Protein 9ILR (pdb70)

Structure (mmCIF, N/CA/C/O backbone):
data_9ILR
#
_entry.id   9ILR
#
_cell.length_a   67.220
_cell.length_b   67.220
_cell.length_c   185.030
_cell.angle_alpha   90.000
_cell.angle_beta   90.000
_cell.angle_gamma   90.000
#
_symmetry.space_group_name_H-M   'P 43 21 2'
#
loop_
_entity.id
_entity.type
_entity.pdbx_description
1 polymer N-acetyltransferase
2 polymer 'DUF1778 domain-containing protein'
3 non-polymer 'ACETYL COENZYME *A'
4 non-polymer 'PHOSPHATE ION'
5 water water
#
loop_
_atom_site.group_PDB
_atom_site.id
_atom_site.type_symbol
_atom_site.label_atom_id
_atom_site.label_alt_id
_atom_site.label_comp_id
_atom_site.label_asym_id
_atom_site.label_entity_id
_atom_site.label_seq_id
_atom_site.pdbx_PDB_ins_code
_atom_site.Cartn_x
_atom_site.Cartn_y
_atom_site.Cartn_z
_atom_site.occupancy
_atom_site.B_iso_or_equiv
_atom_site.auth_seq_id
_atom_site.auth_comp_id
_atom_site.auth_asym_id
_atom_site.auth_atom_id
_atom_site.pdbx_PDB_model_num
ATOM 1 N N . MET A 1 1 ? -9.52011 -6.61914 13.65585 1.000 114.12484 1 MET A N 1
ATOM 2 C CA . MET A 1 1 ? -10.63968 -6.23302 14.50672 1.000 110.38455 1 MET A CA 1
ATOM 3 C C . MET A 1 1 ? -10.11606 -5.55589 15.76745 1.000 109.36966 1 MET A C 1
ATOM 4 O O . MET A 1 1 ? -9.02029 -5.87570 16.22855 1.000 105.35567 1 MET A O 1
ATOM 6 N N . GLU A 1 2 ? -10.88615 -4.60936 16.31129 1.000 119.18239 2 GLU A N 1
ATOM 7 C CA . GLU A 1 2 ? -10.55319 -4.01244 17.60215 1.000 109.56785 2 GLU A CA 1
ATOM 8 C C . GLU A 1 2 ? -10.82828 -5.02773 18.70489 1.000 107.18011 2 GLU A C 1
ATOM 9 O O . GLU A 1 2 ? -11.97470 -5.44751 18.90877 1.000 97.69092 2 GLU A O 1
ATOM 15 N N . ILE A 1 3 ? -9.76856 -5.44076 19.39319 1.000 92.90966 3 ILE A N 1
ATOM 16 C CA . ILE A 1 3 ? -9.84017 -6.41126 20.47658 1.000 79.02389 3 ILE A CA 1
ATOM 17 C C . ILE A 1 3 ? -9.48546 -5.68148 21.76349 1.000 71.97457 3 ILE A C 1
ATOM 18 O O . ILE A 1 3 ? -8.47564 -4.97065 21.81799 1.000 70.82612 3 ILE A O 1
ATOM 23 N N . ASN A 1 4 ? -10.33530 -5.81581 22.77842 1.000 59.54090 4 ASN A N 1
ATOM 24 C CA . ASN A 1 4 ? -10.12003 -5.18111 24.07248 1.000 66.39612 4 ASN A CA 1
ATOM 25 C C . ASN A 1 4 ? -9.83250 -6.23419 25.12713 1.000 58.40915 4 ASN A C 1
ATOM 26 O O . ASN A 1 4 ? -10.44083 -7.31153 25.12146 1.000 56.88612 4 ASN A O 1
ATOM 31 N N . VAL A 1 5 ? -8.91376 -5.91496 26.04180 1.000 56.99516 5 VAL A N 1
ATOM 32 C CA . VAL A 1 5 ? -8.46678 -6.86321 27.05407 1.000 57.08612 5 VAL A CA 1
ATOM 33 C C . VAL A 1 5 ? -8.47786 -6.20753 28.42385 1.000 50.78397 5 VAL A C 1
ATOM 34 O O . VAL A 1 5 ? -8.24581 -5.00191 28.57281 1.000 55.51612 5 VAL A O 1
ATOM 38 N N . THR A 1 6 ? -8.7101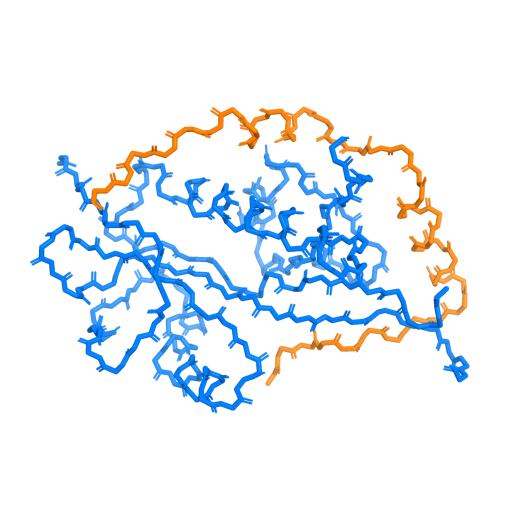3 -7.03644 29.43095 1.000 47.45336 6 THR A N 1
ATOM 39 C CA . THR A 1 6 ? -8.75013 -6.61319 30.82016 1.000 58.48641 6 THR A CA 1
ATOM 40 C C . THR A 1 6 ? -7.34312 -6.46495 31.37111 1.000 55.27827 6 THR A C 1
ATOM 41 O O . THR A 1 6 ? -6.39310 -7.07568 30.87929 1.000 55.12612 6 THR A O 1
ATOM 45 N N . ALA A 1 7 ? -7.22664 -5.66031 32.42872 1.000 60.70049 7 ALA A N 1
ATOM 46 C CA . ALA A 1 7 ? -5.92982 -5.42407 33.04537 1.000 58.34045 7 ALA A CA 1
ATOM 47 C C . ALA A 1 7 ? -5.36655 -6.71819 33.63175 1.000 55.28612 7 ALA A C 1
ATOM 48 O O . ALA A 1 7 ? -6.12105 -7.61220 34.03249 1.000 54.71612 7 ALA A O 1
ATOM 50 N 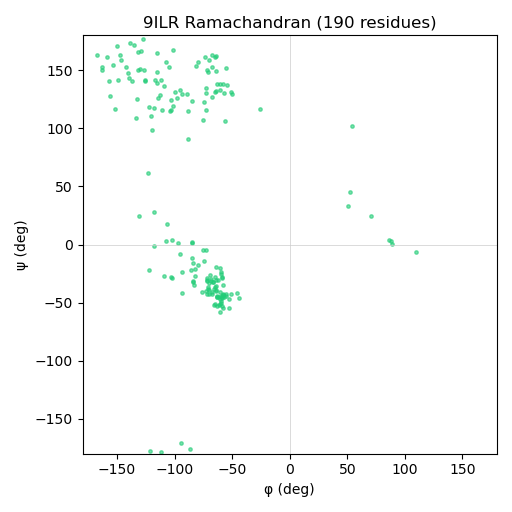N . PRO A 1 8 ? -4.03888 -6.85116 33.64999 1.000 49.09462 8 PRO A N 1
ATOM 51 C CA . PRO A 1 8 ? -3.40425 -8.06036 34.20020 1.000 59.82612 8 PRO A CA 1
ATOM 52 C C . PRO A 1 8 ? -3.81795 -8.31398 35.64203 1.000 54.35556 8 PRO A C 1
ATOM 53 O O . PRO A 1 8 ? -3.75726 -7.42693 36.49157 1.000 62.26612 8 PRO A O 1
ATOM 57 N N . ALA A 1 9 ? -4.22361 -9.54921 35.90173 1.000 44.62612 9 ALA A N 1
ATOM 58 C CA . ALA A 1 9 ? -4.81834 -9.94977 37.15431 1.000 48.28612 9 ALA A CA 1
ATOM 59 C C . ALA A 1 9 ? -4.30139 -11.33856 37.46215 1.000 54.02382 9 ALA A C 1
ATOM 60 O O . ALA A 1 9 ? -3.94713 -12.09444 36.55449 1.000 47.81612 9 ALA A O 1
ATOM 62 N N . LEU A 1 10 ? -4.24634 -11.66247 38.75236 1.000 39.95612 10 LEU A N 1
ATOM 63 C CA . LEU A 1 10 ? -3.74614 -12.95882 39.15778 1.000 40.53612 10 LEU A CA 1
ATOM 64 C C . LEU A 1 10 ? -4.65631 -14.03979 38.61685 1.000 46.94612 10 LEU A C 1
ATOM 65 O O . LEU A 1 10 ? -5.87847 -13.90806 38.62854 1.000 47.78612 10 LEU A O 1
ATOM 70 N N . LEU A 1 11 ? -4.04378 -15.10335 38.12520 1.000 38.11612 11 LEU A N 1
ATOM 71 C CA . LEU A 1 11 ? -4.78389 -16.25420 37.64118 1.000 43.51612 11 LEU A CA 1
ATOM 72 C C . LEU A 1 11 ? -5.53642 -16.89817 38.79454 1.000 57.79612 11 LEU A C 1
ATOM 73 O O . LEU A 1 11 ? -4.97055 -17.12892 39.86650 1.000 50.06222 11 LEU A O 1
ATOM 78 N N . THR A 1 12 ? -6.81494 -17.18310 38.58028 1.000 51.50612 12 THR A N 1
ATOM 79 C CA . THR A 1 12 ? -7.62269 -17.92609 39.54778 1.000 51.78481 12 THR A CA 1
ATOM 80 C C . THR A 1 12 ? -8.16969 -19.18682 38.89164 1.000 55.99928 12 THR A C 1
ATOM 81 O O . THR A 1 12 ? -7.91371 -19.47065 37.71727 1.000 57.59699 12 THR A O 1
ATOM 85 N N . ASP A 1 13 ? -8.96253 -19.93216 39.66044 1.000 57.14212 13 ASP A N 1
ATOM 86 C CA . ASP A 1 13 ? -9.60968 -21.13424 39.14746 1.000 64.68311 13 ASP A CA 1
ATOM 87 C C . ASP A 1 13 ? -10.78413 -20.83956 38.21618 1.000 61.71364 13 ASP A C 1
ATOM 88 O O . ASP A 1 13 ? -11.21834 -21.74261 37.49394 1.000 58.96612 13 ASP A O 1
ATOM 93 N N . GLU A 1 14 ? -11.28825 -19.60594 38.19246 1.000 62.82612 14 GLU A N 1
ATOM 94 C CA . GLU A 1 14 ? -12.42333 -19.27056 37.33807 1.000 73.99839 14 GLU A CA 1
ATOM 95 C C . GLU A 1 14 ? -12.01929 -18.92688 35.90324 1.000 70.31612 14 GLU A C 1
ATOM 96 O O . GLU A 1 14 ? -12.88142 -18.89292 35.02266 1.000 66.38331 14 GLU A O 1
ATOM 102 N N . HIS A 1 15 ? -10.74138 -18.65747 35.65378 1.000 57.55612 15 HIS A N 1
ATOM 103 C CA . HIS A 1 15 ? -10.27443 -18.30770 34.32082 1.000 55.75966 15 HIS A CA 1
ATOM 104 C C . HIS A 1 15 ? -10.31486 -19.52361 33.40484 1.000 45.96077 15 HIS A C 1
ATOM 105 O O . HIS A 1 15 ? -10.14532 -20.66914 33.84059 1.000 58.58612 15 HIS A O 1
ATOM 112 N N . ILE A 1 16 ? -10.55099 -19.26602 32.12513 1.000 46.51601 16 ILE A N 1
ATOM 113 C CA . ILE A 1 16 ? -10.68668 -20.31899 31.12679 1.000 59.81612 16 ILE A CA 1
ATOM 114 C C . ILE A 1 16 ? -9.37785 -20.41239 30.34750 1.000 47.61612 16 ILE A C 1
ATOM 115 O O . ILE A 1 16 ? -8.94624 -19.44182 29.71060 1.000 49.44612 16 ILE A O 1
ATOM 120 N N . LEU A 1 17 ? -8.74853 -21.58576 30.41164 1.000 52.57612 17 LEU A N 1
ATOM 121 C CA . LEU A 1 17 ? -7.37102 -21.76723 29.98084 1.000 52.14404 17 LEU A CA 1
ATOM 122 C C . LEU A 1 17 ? -7.24421 -22.56701 28.70787 1.000 56.97817 17 LEU A C 1
ATOM 123 O O . LEU A 1 17 ? -6.24442 -22.40417 28.00014 1.000 49.65081 17 LEU A O 1
ATOM 128 N N . GLN A 1 18 ? -8.20888 -23.45497 28.42834 1.000 53.77612 18 GLN A N 1
ATOM 129 C CA . GLN A 1 18 ? -8.08818 -24.35575 27.28183 1.000 64.18494 18 GLN A CA 1
ATOM 130 C C . GLN A 1 18 ? -7.96711 -23.62972 25.95231 1.000 58.23612 18 GLN A C 1
ATOM 131 O O . GLN A 1 18 ? -7.12490 -24.03611 25.13392 1.000 63.62612 18 GLN A O 1
ATOM 137 N N . PRO A 1 19 ? -8.74421 -22.58555 25.65604 1.000 47.59612 19 PRO A N 1
ATOM 138 C CA . PRO A 1 19 ? -8.60079 -21.94928 24.33896 1.000 54.82002 19 PRO A CA 1
ATOM 139 C C . PRO A 1 19 ? -7.20756 -21.39848 24.06742 1.000 60.71755 19 PRO A C 1
ATOM 140 O O . PRO A 1 19 ? -6.84459 -21.28545 22.89331 1.000 50.34612 19 PRO A O 1
ATOM 144 N N . PHE A 1 20 ? -6.41436 -21.07823 25.09933 1.000 54.56612 20 PHE A N 1
ATOM 145 C CA . PHE A 1 20 ? -5.17315 -20.32556 24.90453 1.000 54.06293 20 PHE A CA 1
ATOM 146 C C . PHE A 1 20 ? -4.20049 -21.08028 24.00424 1.000 51.82612 20 PHE A C 1
ATOM 147 O O . PHE A 1 20 ? -3.97056 -22.28150 24.17442 1.000 47.92612 20 PHE A O 1
ATOM 155 N N . ASP A 1 21 ? -3.63899 -20.35965 23.03715 1.000 45.36612 21 ASP A N 1
ATOM 156 C CA . ASP A 1 21 ? -2.65797 -20.92957 22.11919 1.000 59.00612 21 ASP A CA 1
ATOM 157 C C . ASP A 1 21 ? -1.73086 -19.81970 21.65736 1.000 51.33454 21 ASP A C 1
ATOM 158 O O . ASP A 1 21 ? -2.17409 -18.86586 21.00022 1.000 52.73612 21 ASP A O 1
ATOM 163 N N . CYS A 1 22 ? -0.44736 -19.94519 21.99282 1.000 52.69612 22 CYS A N 1
ATOM 164 C CA . CYS A 1 22 ? 0.53931 -18.96021 21.58156 1.000 59.35978 22 CYS A CA 1
ATOM 165 C C . CYS A 1 22 ? 1.46860 -19.47070 20.49077 1.000 62.12612 22 CYS A C 1
ATOM 166 O O . CYS A 1 22 ? 2.38541 -18.74512 20.09641 1.000 66.20940 22 CYS A O 1
ATOM 169 N N . GLY A 1 23 ? 1.25488 -20.68522 19.98968 1.000 63.75612 23 GLY A N 1
ATOM 170 C CA . GLY A 1 23 ? 2.12210 -21.28097 18.99480 1.000 66.55223 23 GLY A CA 1
ATOM 171 C C . GLY A 1 23 ? 3.32561 -22.01026 19.55324 1.000 70.99220 23 GLY A C 1
ATOM 172 O O . GLY A 1 23 ? 4.15748 -22.49444 18.77255 1.000 84.10397 23 GLY A O 1
ATOM 173 N N . ASN A 1 24 ? 3.44131 -22.10925 20.87542 1.000 70.42784 24 ASN A N 1
ATOM 174 C CA . ASN A 1 24 ? 4.56703 -22.74827 21.55026 1.000 61.44735 24 ASN A CA 1
ATOM 175 C C . ASN A 1 24 ? 3.98347 -23.65582 22.62910 1.000 68.92563 24 ASN A C 1
ATOM 176 O O . ASN A 1 24 ? 3.47934 -23.17051 23.64789 1.000 69.67612 24 ASN A O 1
ATOM 181 N N . GLU A 1 25 ? 4.07273 -24.97070 22.41344 1.000 65.47612 25 GLU A N 1
ATOM 182 C CA . GLU A 1 25 ? 3.36585 -25.93318 23.25662 1.000 70.61918 25 GLU A CA 1
ATOM 183 C C . GLU A 1 25 ? 3.84353 -25.91390 24.70817 1.000 70.19388 25 GLU A C 1
ATOM 184 O O . GLU A 1 25 ? 3.05652 -26.20683 25.61784 1.000 66.00496 25 GLU A O 1
ATOM 190 N N . VAL A 1 26 ? 5.11790 -25.59791 24.95627 1.000 61.52843 26 VAL A N 1
ATOM 191 C CA . VAL A 1 26 ? 5.58671 -25.64367 26.33935 1.000 81.00199 26 VAL A CA 1
ATOM 192 C C . VAL A 1 26 ? 4.99498 -24.48160 27.13963 1.000 66.19400 26 VAL A C 1
ATOM 193 O O . VAL A 1 26 ? 4.70343 -24.63561 28.32979 1.000 64.36759 26 VAL A O 1
ATOM 197 N N . LEU A 1 27 ? 4.74938 -23.33098 26.48916 1.000 60.37612 27 LEU A N 1
ATOM 198 C CA . LEU A 1 27 ? 4.16377 -22.16893 27.15585 1.000 65.09002 27 LEU A CA 1
ATOM 199 C C . LEU A 1 27 ? 2.65814 -22.33169 27.38181 1.000 69.75143 27 LEU A C 1
ATOM 200 O O . LEU A 1 27 ? 2.14799 -21.93998 28.43824 1.000 68.89612 27 LEU A O 1
ATOM 205 N N . SER A 1 28 ? 1.92778 -22.87755 26.39798 1.000 61.81612 28 SER A N 1
ATOM 206 C CA . SER A 1 28 ? 0.50893 -23.16313 26.59210 1.000 57.45330 28 SER A CA 1
ATOM 207 C C . SER A 1 28 ? 0.31110 -24.26858 27.61581 1.000 62.18864 28 SER A C 1
ATOM 208 O O . SER A 1 28 ? -0.58357 -24.17720 28.46445 1.000 68.95612 28 SER A O 1
ATOM 211 N N . ASN A 1 29 ? 1.12591 -25.33211 27.54374 1.000 60.77689 29 ASN A N 1
ATOM 212 C CA . ASN A 1 29 ? 1.00531 -26.41497 28.51781 1.000 60.43586 29 ASN A CA 1
ATOM 213 C C . ASN A 1 29 ? 1.35515 -25.93526 29.91993 1.000 72.03022 29 ASN A C 1
ATOM 214 O O . ASN A 1 29 ? 0.73699 -26.36650 30.90277 1.000 61.80421 29 ASN A O 1
ATOM 219 N N . TRP A 1 30 ? 2.34411 -25.04638 30.04046 1.000 55.72206 30 TRP A N 1
ATOM 220 C CA . TRP A 1 30 ? 2.67519 -24.55050 31.36714 1.000 63.50924 30 TRP A CA 1
ATOM 221 C C . TRP A 1 30 ? 1.48358 -23.82821 31.98020 1.000 56.78783 30 TRP A C 1
ATOM 222 O O . TRP A 1 30 ? 1.13248 -24.07686 33.13815 1.000 60.08612 30 TRP A O 1
ATOM 233 N N . LEU A 1 31 ? 0.81878 -22.97485 31.19651 1.000 48.60612 31 LEU A N 1
ATOM 234 C CA . LEU A 1 31 ? -0.36430 -22.27651 31.68245 1.000 58.98612 31 LEU A CA 1
ATOM 235 C C . LEU A 1 31 ? -1.41030 -23.25285 32.20418 1.000 53.28612 31 LEU A C 1
ATOM 236 O O . LEU A 1 31 ? -1.99539 -23.03706 33.26880 1.000 55.64612 31 LEU A O 1
ATOM 241 N N . ARG A 1 32 ? -1.63204 -24.34929 31.49471 1.000 57.49881 32 ARG A N 1
ATOM 242 C CA . ARG A 1 32 ? -2.69510 -25.26369 31.87834 1.000 60.12946 32 ARG A CA 1
ATOM 243 C C . ARG A 1 32 ? -2.27739 -26.25216 32.94860 1.000 62.36612 32 ARG A C 1
ATOM 244 O O . ARG A 1 32 ? -3.11054 -26.64500 33.77311 1.000 64.38536 32 ARG A O 1
ATOM 252 N N . GLY A 1 33 ? -1.01406 -26.66086 32.96096 1.000 59.53612 33 GLY A N 1
ATOM 253 C CA . GLY A 1 33 ? -0.60956 -27.74715 33.82742 1.000 70.72186 33 GLY A CA 1
ATOM 254 C C . GLY A 1 33 ? 0.11116 -27.34969 35.09700 1.000 68.17357 33 GLY A C 1
ATOM 255 O O . GLY A 1 33 ? 0.04174 -28.07805 36.08611 1.000 69.96645 33 GLY A O 1
ATOM 256 N N . ARG A 1 34 ? 0.82719 -26.22187 35.08350 1.000 74.65020 34 ARG A N 1
ATOM 257 C CA . ARG A 1 34 ? 1.66455 -25.83580 36.20985 1.000 70.57977 34 ARG A CA 1
ATOM 258 C C . ARG A 1 34 ? 1.32810 -24.47729 36.80789 1.000 71.34689 34 ARG A C 1
ATOM 259 O O . ARG A 1 34 ? 1.63451 -24.26228 37.98024 1.000 65.61612 34 ARG A O 1
ATOM 267 N N . ALA A 1 35 ? 0.67669 -23.57744 36.06694 1.000 53.72298 35 ALA A N 1
ATOM 268 C CA . ALA A 1 35 ? 0.48935 -22.21832 36.56256 1.000 56.94612 35 ALA A CA 1
ATOM 269 C C . ALA A 1 35 ? -0.30626 -22.18794 37.86781 1.000 70.40634 35 ALA A C 1
ATOM 270 O O . ALA A 1 35 ? 0.11784 -21.55538 38.84157 1.000 56.16612 35 ALA A O 1
ATOM 272 N N . MET A 1 36 ? -1.46940 -22.85031 37.90868 1.000 56.69612 36 MET A N 1
ATOM 273 C CA . MET A 1 36 ? -2.30240 -22.74999 39.10573 1.000 59.89524 36 MET A CA 1
ATOM 274 C C . MET A 1 36 ? -1.69957 -23.50705 40.27709 1.000 68.42852 36 MET A C 1
ATOM 275 O O . MET A 1 36 ? -1.88240 -23.10281 41.43232 1.000 56.16971 36 MET A O 1
ATOM 280 N N . LYS A 1 37 ? -0.96992 -24.58840 40.00497 1.000 60.64468 37 LYS A N 1
ATOM 281 C CA . LYS A 1 37 ? -0.25030 -25.27901 41.06954 1.000 68.19515 37 LYS A CA 1
ATOM 282 C C . LYS A 1 37 ? 0.79593 -24.37077 41.72144 1.000 66.83148 37 LYS A C 1
ATOM 283 O O . LYS A 1 37 ? 0.80931 -24.20960 42.94766 1.000 58.71612 37 LYS A O 1
ATOM 289 N N . ASN A 1 38 ? 1.67005 -23.75630 40.91269 1.000 55.59612 38 ASN A N 1
ATOM 290 C CA . ASN A 1 38 ? 2.64717 -22.80354 41.43670 1.000 67.53104 38 ASN A CA 1
ATOM 291 C C . ASN A 1 38 ? 1.97226 -21.65147 42.17167 1.000 60.71313 38 ASN A C 1
ATOM 292 O O . ASN A 1 38 ? 2.52695 -21.11666 43.13548 1.000 63.39612 38 ASN A O 1
ATOM 297 N N . GLN A 1 39 ? 0.79493 -21.22957 41.69791 1.000 53.46612 39 GLN A N 1
ATOM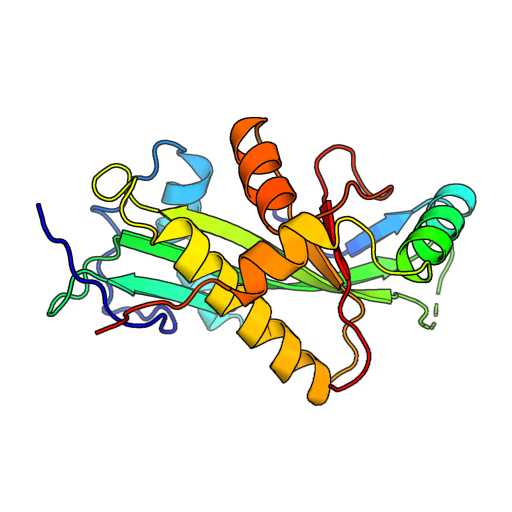 298 C CA . GLN A 1 39 ? 0.07254 -20.13151 42.32692 1.000 58.24937 39 GLN A CA 1
ATOM 299 C C . GLN A 1 39 ? -0.35525 -20.49398 43.74099 1.000 61.92712 39 GLN A C 1
ATOM 300 O O . GLN A 1 39 ? -0.26947 -19.66419 44.65204 1.000 57.98612 39 GLN A O 1
ATOM 306 N N . MET A 1 40 ? -0.80835 -21.73442 43.94479 1.000 56.33612 40 MET A N 1
ATOM 307 C CA . MET A 1 40 ? -1.27469 -22.16755 45.25570 1.000 67.08506 40 MET A CA 1
ATOM 308 C C . MET A 1 40 ? -0.13670 -22.59611 46.18181 1.000 61.85106 40 MET A C 1
ATOM 309 O O . MET A 1 40 ? -0.33146 -22.62195 47.39929 1.000 61.05295 40 MET A O 1
ATOM 314 N N . LEU A 1 41 ? 1.03482 -22.93969 45.63727 1.000 57.44838 41 LEU A N 1
ATOM 315 C CA . LEU A 1 41 ? 2.22117 -23.17408 46.44739 1.000 68.77612 41 LEU A CA 1
ATOM 316 C C . LEU A 1 41 ? 2.99961 -21.90407 46.77071 1.000 70.18612 41 LEU A C 1
ATOM 317 O O . LEU A 1 41 ? 4.03894 -22.00328 47.42239 1.000 52.89985 41 LEU A O 1
ATOM 322 N N . ASN A 1 42 ? 2.53096 -20.72735 46.34881 1.000 48.76612 42 ASN A N 1
ATOM 323 C CA . ASN A 1 42 ? 3.30412 -19.48672 46.42357 1.000 52.76246 42 ASN A CA 1
ATOM 324 C C . ASN A 1 42 ? 4.70245 -19.64671 45.81569 1.000 60.91612 42 ASN A C 1
ATOM 325 O O . ASN A 1 42 ? 5.67047 -19.05129 46.28850 1.000 56.44591 42 ASN A O 1
ATOM 330 N N . ALA A 1 43 ? 4.83835 -20.47190 44.78357 1.000 53.02749 43 ALA A N 1
ATOM 331 C CA . ALA A 1 43 ? 6.10876 -20.57590 44.08187 1.000 64.01299 43 ALA A CA 1
ATOM 332 C C . ALA A 1 43 ? 6.25659 -19.48456 43.03377 1.000 68.13612 43 ALA A C 1
ATOM 333 O O . ALA A 1 43 ? 7.37017 -19.02423 42.76977 1.000 47.94612 43 ALA A O 1
ATOM 335 N N . SER A 1 44 ? 5.14335 -19.05371 42.45549 1.000 51.64612 44 SER A N 1
ATOM 336 C CA . SER A 1 44 ? 5.10812 -18.09119 41.36650 1.000 62.72429 44 SER A CA 1
ATOM 337 C C . SER A 1 44 ? 3.84562 -17.26567 41.51218 1.000 53.02902 44 SER A C 1
ATOM 338 O O . SER A 1 44 ? 2.90896 -17.63305 42.22899 1.000 48.46393 44 SER A O 1
ATOM 341 N N . ARG A 1 45 ? 3.83314 -16.13676 40.82688 1.000 50.20612 45 ARG A N 1
ATOM 342 C CA . ARG A 1 45 ? 2.61996 -15.36604 40.63307 1.000 38.81612 45 ARG A CA 1
ATOM 343 C C . ARG A 1 45 ? 2.42414 -15.22942 39.12516 1.000 53.57187 45 ARG A C 1
ATOM 344 O O . ARG A 1 45 ? 3.29250 -14.69350 38.42998 1.000 43.97872 45 ARG A O 1
ATOM 352 N N . THR A 1 46 ? 1.31622 -15.77328 38.62379 1.000 38.05612 46 THR A N 1
ATOM 353 C CA . THR A 1 46 ? 0.94428 -15.71849 37.21818 1.000 40.36095 46 THR A CA 1
ATOM 354 C C . THR A 1 46 ? -0.14800 -14.67475 37.03040 1.000 42.14612 46 THR A C 1
ATOM 355 O O . THR A 1 46 ? -1.18613 -14.72112 37.69584 1.000 41.31612 46 THR A O 1
ATOM 359 N N . PHE A 1 47 ? 0.10974 -13.72803 36.14154 1.000 43.02612 47 PHE A N 1
ATOM 360 C CA . PHE A 1 47 ? -0.82246 -12.68176 35.77367 1.000 48.62612 47 PHE A CA 1
ATOM 361 C C . PHE A 1 47 ? -1.32629 -12.93418 34.35369 1.000 46.56612 47 PHE A C 1
ATOM 362 O O . PHE A 1 47 ? -0.55142 -13.29729 33.46546 1.000 45.57612 47 PHE A O 1
ATOM 370 N N . VAL A 1 48 ? -2.63316 -12.76968 34.15509 1.000 36.13612 48 VAL A N 1
ATOM 371 C CA . VAL A 1 48 ? -3.30755 -13.04345 32.89549 1.000 42.24612 48 VAL A CA 1
ATOM 372 C C . VAL A 1 48 ? -4.10129 -11.83675 32.44020 1.000 44.26940 48 VAL A C 1
ATOM 373 O O . VAL A 1 48 ? -4.57980 -11.03315 33.24367 1.000 40.08462 48 VAL A O 1
ATOM 377 N N . ILE A 1 49 ? -4.23819 -11.71179 31.12382 1.000 39.44612 49 ILE A N 1
ATOM 378 C CA . ILE A 1 49 ? -5.17678 -10.76382 30.54615 1.000 41.69612 49 ILE A CA 1
ATOM 379 C C . ILE A 1 49 ? -6.24212 -11.53725 29.79420 1.000 47.20612 49 ILE A C 1
ATOM 380 O O . ILE A 1 49 ? -6.00612 -12.63950 29.28962 1.000 49.42612 49 ILE A O 1
ATOM 385 N N . CYS A 1 50 ? -7.43957 -10.97715 29.77526 1.000 49.95612 50 CYS A N 1
ATOM 386 C CA . CYS A 1 50 ? -8.59933 -11.66356 29.23702 1.000 48.84612 50 CYS A CA 1
ATOM 387 C C . CYS A 1 50 ? -9.30855 -10.75517 28.26098 1.000 48.61612 50 CYS A C 1
ATOM 388 O O . CYS A 1 50 ? -9.25247 -9.53220 28.38068 1.000 51.31612 50 CYS A O 1
ATOM 391 N N . LEU A 1 51 ? -9.96609 -11.37876 27.29125 1.000 56.38837 51 LEU A N 1
ATOM 392 C CA . LEU A 1 51 ? -10.93810 -10.68060 26.46402 1.000 65.02612 51 LEU A CA 1
ATOM 393 C C . LEU A 1 51 ? -11.92822 -9.95810 27.35408 1.000 55.51946 51 LEU A C 1
ATOM 394 O O . LEU A 1 51 ? -12.45790 -10.54721 28.30384 1.000 45.37612 51 LEU A O 1
ATOM 399 N N . GLU A 1 52 ? -12.15140 -8.67872 27.05654 1.000 57.51612 52 GLU A N 1
ATOM 400 C CA . GLU A 1 52 ? -13.07846 -7.86843 27.83122 1.000 69.06760 52 GLU A CA 1
ATOM 401 C C . GLU A 1 52 ? -14.41042 -8.58449 27.99537 1.000 64.41939 52 GLU A C 1
ATOM 402 O O . GLU A 1 52 ? -14.96937 -9.10366 27.02533 1.000 59.32612 52 GLU A O 1
ATOM 408 N N . ASP A 1 53 ? -14.87794 -8.65513 29.24875 1.000 64.77512 53 ASP A N 1
ATOM 409 C CA . ASP A 1 53 ? -16.15201 -9.25208 29.65265 1.000 66.22612 53 ASP A CA 1
ATOM 410 C C . ASP A 1 53 ? -16.15762 -10.76977 29.53489 1.000 75.25612 53 ASP A C 1
ATOM 411 O O . ASP A 1 53 ? -17.21929 -11.38110 29.37439 1.000 66.50612 53 ASP A O 1
ATOM 416 N N . THR A 1 54 ? -14.98919 -11.39546 29.59118 1.000 59.73612 54 THR A N 1
ATOM 417 C CA . THR A 1 54 ? -14.88472 -12.84393 29.65605 1.000 55.56055 54 THR A CA 1
ATOM 418 C C . THR A 1 54 ? -13.79622 -13.18495 30.65948 1.000 52.76612 54 THR A C 1
ATOM 419 O O . THR A 1 54 ? -13.09515 -12.31312 31.16997 1.000 55.16612 54 THR A O 1
ATOM 423 N N . LEU A 1 55 ? -13.66755 -14.47450 30.94305 1.000 47.62364 55 LEU A N 1
ATOM 424 C CA . LEU A 1 55 ? -12.50940 -15.01846 31.63249 1.000 52.21305 55 LEU A CA 1
ATOM 425 C C . LEU A 1 55 ? -11.60783 -15.79517 30.66906 1.000 53.51005 55 LEU A C 1
ATOM 426 O O . LEU A 1 55 ? -10.77726 -16.59675 31.10526 1.000 46.00953 55 LEU A O 1
ATOM 431 N N . ARG A 1 56 ? -11.77361 -15.56465 29.36288 1.000 49.55612 56 ARG A N 1
ATOM 432 C CA . ARG A 1 56 ? -10.97706 -16.18099 28.29863 1.000 52.59612 56 ARG A CA 1
ATOM 433 C C . ARG A 1 56 ? -9.60225 -15.52328 28.26507 1.000 39.85141 56 ARG A C 1
ATOM 434 O O . ARG A 1 56 ? -9.46966 -14.37213 27.83272 1.000 50.15612 56 ARG A O 1
ATOM 442 N N . ILE A 1 57 ? -8.57257 -16.24253 28.71759 1.000 45.57612 57 ILE A N 1
ATOM 443 C CA . ILE A 1 57 ? -7.22069 -15.68213 28.71181 1.000 44.96612 57 ILE A CA 1
ATOM 444 C C . ILE A 1 57 ? -6.66339 -15.61310 27.29309 1.000 40.04612 57 ILE A C 1
ATOM 445 O O . ILE A 1 57 ? -6.67822 -16.60696 26.55627 1.000 43.22612 57 ILE A O 1
ATOM 450 N N . VAL A 1 58 ? -6.13738 -14.44159 26.93188 1.000 35.21612 58 VAL A N 1
ATOM 451 C CA . VAL A 1 58 ? -5.43172 -14.23241 25.67816 1.000 43.23047 58 VAL A CA 1
ATOM 452 C C . VAL A 1 58 ? -3.97800 -13.83565 25.89188 1.000 54.92496 58 VAL A C 1
ATOM 453 O O . VAL A 1 58 ? -3.25898 -13.62862 24.91361 1.000 42.05612 58 VAL A O 1
ATOM 457 N N . GLY A 1 59 ? -3.52796 -13.70922 27.14054 1.000 46.26612 59 GLY A N 1
ATOM 458 C CA . GLY A 1 59 ? -2.15645 -13.35823 27.45712 1.000 40.13612 59 GLY A CA 1
ATOM 459 C C . GLY A 1 59 ? -1.82933 -13.68307 28.90200 1.000 48.81612 59 GLY A C 1
ATOM 460 O O . GLY A 1 59 ? -2.72784 -13.70158 29.75197 1.000 42.36612 59 GLY A O 1
ATOM 461 N N . TYR A 1 60 ? -0.55940 -13.95752 29.19315 1.000 40.63612 60 TYR A N 1
ATOM 462 C CA . TYR A 1 60 ? -0.12823 -14.14926 30.57258 1.000 37.91612 60 TYR A CA 1
ATOM 463 C C . TYR A 1 60 ? 1.36823 -13.92616 30.69961 1.000 51.17971 60 TYR A C 1
ATOM 464 O O . TYR A 1 60 ? 2.10217 -13.93191 29.70782 1.000 41.18612 60 TYR A O 1
ATOM 473 N N . TYR A 1 61 ? 1.79987 -13.68814 31.94235 1.000 37.58612 61 TYR A N 1
ATOM 474 C CA . TYR A 1 61 ? 3.20302 -13.73142 32.30527 1.000 41.30612 61 TYR A CA 1
ATOM 475 C C . TYR A 1 61 ? 3.32767 -14.23355 33.72731 1.000 51.27612 61 TYR A C 1
ATOM 476 O O . TYR A 1 61 ? 2.38383 -14.16016 34.50469 1.000 40.10612 61 TYR A O 1
ATOM 485 N N . SER A 1 62 ? 4.51024 -14.74593 34.05456 1.000 43.06612 62 SER A N 1
ATOM 486 C CA . SER A 1 62 ? 4.77619 -15.34679 35.34967 1.000 39.89612 62 SER A CA 1
ATOM 487 C C . SER A 1 62 ? 5.99913 -14.69355 35.98886 1.000 46.81041 62 SER A C 1
ATOM 488 O O . SER A 1 62 ? 6.97035 -14.36314 35.30404 1.000 47.06680 62 SER A O 1
ATOM 491 N N . LEU A 1 63 ? 5.93313 -14.49329 37.29995 1.000 41.63612 63 LEU A N 1
ATOM 492 C CA . LEU A 1 63 ? 7.00016 -13.88757 38.08803 1.000 48.40612 63 LEU A CA 1
ATOM 493 C C . LEU A 1 63 ? 7.36944 -14.80134 39.24590 1.000 43.68438 63 LEU A C 1
ATOM 494 O O . LEU A 1 63 ? 6.50608 -15.41597 39.87529 1.000 46.41612 63 LEU A O 1
ATOM 499 N N . ALA A 1 64 ? 8.65973 -14.88062 39.51764 1.000 45.46612 64 ALA A N 1
ATOM 500 C CA . ALA A 1 64 ? 9.18899 -15.65074 40.62260 1.000 39.23126 64 ALA A CA 1
ATOM 501 C C . ALA A 1 64 ? 10.50642 -15.00648 41.01914 1.000 39.67363 64 ALA A C 1
ATOM 502 O O . ALA A 1 64 ? 11.14079 -14.33267 40.20109 1.000 43.84612 64 ALA A O 1
ATOM 504 N N . THR A 1 65 ? 10.89967 -15.19473 42.28195 1.000 42.30612 65 THR A N 1
ATOM 505 C CA . THR A 1 65 ? 12.19388 -14.71927 42.75225 1.000 45.70612 65 THR A CA 1
ATOM 506 C C . THR A 1 65 ? 13.27644 -15.71227 42.35924 1.000 50.02612 65 THR A C 1
ATOM 507 O O . THR A 1 65 ? 13.02927 -16.91544 42.22490 1.000 44.77612 65 THR A O 1
ATOM 511 N N . GLY A 1 66 ? 14.49618 -15.20981 42.21528 1.000 47.59612 66 GLY A N 1
ATOM 512 C CA . GLY A 1 66 ? 15.61618 -16.06615 41.90805 1.000 60.08612 66 GLY A CA 1
ATOM 513 C C . GLY A 1 66 ? 16.91153 -15.52404 42.48407 1.000 59.85612 66 GLY A C 1
ATOM 514 O O . GLY A 1 66 ? 16.97942 -14.39233 42.95897 1.000 45.74612 66 GLY A O 1
ATOM 515 N N . SER A 1 67 ? 17.94152 -16.35295 42.40266 1.000 49.48612 67 SER A N 1
ATOM 516 C CA . SER A 1 67 ? 19.22658 -16.01003 42.99176 1.000 60.80165 67 SER A CA 1
ATOM 517 C C . SER A 1 67 ? 20.35677 -16.42898 42.06526 1.000 52.81612 67 SER A C 1
ATOM 518 O O . SER A 1 67 ? 20.30700 -17.48793 41.43603 1.000 53.42612 67 SER A O 1
ATOM 521 N N . VAL A 1 68 ? 21.39516 -15.60988 42.03106 1.000 55.24612 68 VAL A N 1
ATOM 522 C CA . VAL A 1 68 ? 22.64606 -15.93849 41.36397 1.000 56.81588 68 VAL A CA 1
ATOM 523 C C . VAL A 1 68 ? 23.75975 -15.95401 42.41000 1.000 64.54612 68 VAL A C 1
ATOM 524 O O . VAL A 1 68 ? 24.04800 -14.92875 43.02925 1.000 56.10612 68 VAL A O 1
ATOM 528 N N . THR A 1 69 ? 24.38868 -17.10492 42.60589 1.000 62.34612 69 THR A N 1
ATOM 529 C CA . THR A 1 69 ? 25.47003 -17.20997 43.57679 1.000 71.16507 69 THR A CA 1
ATOM 530 C C . THR A 1 69 ? 26.70761 -17.81800 42.90156 1.000 68.13996 69 THR A C 1
ATOM 531 O O . THR A 1 69 ? 26.68910 -18.15939 41.71664 1.000 59.71612 69 THR A O 1
ATOM 535 N N . HIS A 1 70 ? 27.81151 -17.92642 43.64391 1.000 82.57638 70 HIS A N 1
ATOM 536 C CA . HIS A 1 70 ? 29.07148 -18.41287 43.08971 1.000 71.68135 70 HIS A CA 1
ATOM 537 C C . HIS A 1 70 ? 29.42352 -19.77496 43.67909 1.000 85.89763 70 HIS A C 1
ATOM 538 O O . HIS A 1 70 ? 28.69607 -20.32268 44.50891 1.000 79.38612 70 HIS A O 1
ATOM 545 N N . ALA A 1 71 ? 30.58430 -20.29454 43.25473 1.000 97.95747 71 ALA A N 1
ATOM 546 C CA . ALA A 1 71 ? 30.94900 -21.69029 43.49541 1.000 97.73155 71 ALA A CA 1
ATOM 547 C C . ALA A 1 71 ? 30.98508 -22.05446 44.98075 1.000 113.05685 71 ALA A C 1
ATOM 548 O O . ALA A 1 71 ? 30.75990 -23.21933 45.33052 1.000 110.36597 71 ALA A O 1
ATOM 550 N N . GLU A 1 72 ? 31.26231 -21.09301 45.86809 1.000 115.40956 72 GLU A N 1
ATOM 551 C CA . GLU A 1 72 ? 31.40682 -21.38331 47.29118 1.000 118.73228 72 GLU A CA 1
ATOM 552 C C . GLU A 1 72 ? 30.08596 -21.14886 48.04043 1.000 127.94101 72 GLU A C 1
ATOM 553 O O . GLU A 1 72 ? 29.03180 -20.93397 47.43596 1.000 132.84637 72 GLU A O 1
ATOM 559 N N . LEU A 1 73 ? 30.12551 -21.19692 49.37411 1.000 122.32742 73 LEU A N 1
ATOM 560 C CA . LEU A 1 73 ? 28.91187 -21.05370 50.18824 1.000 117.81539 73 LEU A CA 1
ATOM 561 C C . LEU A 1 73 ? 28.22468 -19.71407 49.94345 1.000 113.60962 73 LEU A C 1
ATOM 562 O O . LEU A 1 73 ? 27.14890 -19.66369 49.35264 1.000 109.19633 73 LEU A O 1
ATOM 567 N N . PRO A 1 82 ? 26.08855 -9.19475 48.71564 1.000 84.12619 82 PRO A N 1
ATOM 568 C CA . PRO A 1 82 ? 24.97771 -10.15669 48.81803 1.000 102.52932 82 PRO A CA 1
ATOM 569 C C . PRO A 1 82 ? 25.39382 -11.57429 48.36573 1.000 98.29898 82 PRO A C 1
ATOM 570 O O . PRO A 1 82 ? 25.72697 -11.71796 47.19143 1.000 95.08959 82 PRO A O 1
ATOM 574 N N . ASN A 1 83 ? 25.37103 -12.57984 49.26156 1.000 97.64342 83 ASN A N 1
ATOM 575 C CA . ASN A 1 83 ? 25.92576 -13.89873 48.91816 1.000 94.19721 83 ASN A CA 1
ATOM 576 C C . ASN A 1 83 ? 25.25158 -14.49068 47.69607 1.000 99.58528 83 ASN A C 1
ATOM 577 O O . ASN A 1 83 ? 25.96758 -14.85555 46.73163 1.000 101.00524 83 ASN A O 1
ATOM 582 N N . PRO A 1 84 ? 23.90765 -14.64948 47.62801 1.000 77.73576 84 PRO A N 1
ATOM 583 C CA . PRO A 1 84 ? 23.26493 -14.68829 46.31086 1.000 74.34686 84 PRO A CA 1
ATOM 584 C C . PRO A 1 84 ? 22.75112 -13.30112 45.95227 1.000 55.36148 84 PRO A C 1
ATOM 585 O O . PRO A 1 84 ? 22.15773 -12.63214 46.80747 1.000 62.38943 84 PRO A O 1
ATOM 589 N N . VAL A 1 85 ? 23.00936 -12.83326 44.73838 1.000 51.58612 85 VAL A N 1
ATOM 590 C CA . VAL A 1 85 ? 22.37717 -11.59146 44.28957 1.000 61.31612 85 VAL A CA 1
ATOM 591 C C . VAL A 1 85 ? 20.89728 -11.86694 44.00155 1.000 51.35612 85 VAL A C 1
ATOM 592 O O . VAL A 1 85 ? 20.57225 -12.91370 43.41280 1.000 53.24612 85 VAL A O 1
ATOM 596 N N . PRO A 1 86 ? 19.98601 -11.00749 44.45273 1.000 62.43612 86 PRO A N 1
ATOM 597 C CA . PRO A 1 86 ? 18.55204 -11.29249 44.28891 1.000 46.57612 86 PRO A CA 1
ATOM 598 C C . PRO A 1 86 ? 18.02067 -10.74931 42.96359 1.000 47.46612 86 PRO A C 1
ATOM 599 O O . PRO A 1 86 ? 18.22536 -9.58210 42.61826 1.000 48.97612 86 PRO A O 1
ATOM 603 N N . VAL A 1 87 ? 17.33396 -11.61113 42.21812 1.000 42.96612 87 VAL A N 1
ATOM 604 C CA . VAL A 1 87 ? 16.73197 -11.24211 40.94352 1.000 45.31182 87 VAL A CA 1
ATOM 605 C C . VAL A 1 87 ? 15.27326 -11.66879 40.95740 1.000 45.71983 87 VAL A C 1
ATOM 606 O O . VAL A 1 87 ? 14.83332 -12.44499 41.80985 1.000 45.28612 87 VAL A O 1
ATOM 610 N N . VAL A 1 88 ? 14.52025 -11.15475 39.98712 1.000 41.92612 88 VAL A N 1
ATOM 611 C CA . VAL A 1 88 ? 13.18191 -11.65888 39.71603 1.000 41.82612 88 VAL A CA 1
ATOM 612 C C . VAL A 1 88 ? 13.19547 -12.29266 38.32360 1.000 43.12612 88 VAL A C 1
ATOM 613 O O . VAL A 1 88 ? 13.62400 -11.66815 37.34869 1.000 41.87612 88 VAL A O 1
ATOM 617 N N . LEU A 1 89 ? 12.75817 -13.53854 38.25044 1.000 41.85612 89 LEU A N 1
ATOM 618 C CA . LEU A 1 89 ? 12.66032 -14.27380 37.00656 1.000 41.70612 89 LEU A CA 1
ATOM 619 C C . LEU A 1 89 ? 11.30080 -14.01241 36.38313 1.000 48.36052 89 LEU A C 1
ATOM 620 O O . LEU A 1 89 ? 10.26896 -14.38214 36.95974 1.000 42.97612 89 LEU A O 1
ATOM 625 N N . LEU A 1 90 ? 11.30311 -13.36565 35.21919 1.000 40.22612 90 LEU A N 1
ATOM 626 C CA . LEU A 1 90 ? 10.12263 -13.28761 34.36603 1.000 49.11612 90 LEU A CA 1
ATOM 627 C C . LEU A 1 90 ? 10.19855 -14.52186 33.47575 1.000 44.41612 90 LEU A C 1
ATOM 628 O O . LEU A 1 90 ? 10.84339 -14.51951 32.43659 1.000 45.23612 90 LEU A O 1
ATOM 633 N N . GLY A 1 91 ? 9.58634 -15.60940 33.93374 1.000 50.31612 91 GLY A N 1
ATOM 634 C CA . GLY A 1 91 ? 9.85807 -16.90854 33.36181 1.000 54.25612 91 GLY A CA 1
ATOM 635 C C . GLY A 1 91 ? 9.03936 -17.26009 32.13964 1.000 57.89676 91 GLY A C 1
ATOM 636 O O . GLY A 1 91 ? 9.44821 -18.13645 31.37295 1.000 56.54401 91 GLY A O 1
ATOM 637 N N . ARG A 1 92 ? 7.89119 -16.62254 31.95124 1.000 52.98612 92 ARG A N 1
ATOM 638 C CA . ARG A 1 92 ? 7.03283 -16.90366 30.81453 1.000 53.92612 92 ARG A CA 1
ATOM 639 C C . ARG A 1 92 ? 6.32086 -15.61378 30.47176 1.000 54.17166 92 ARG A C 1
ATOM 640 O O . ARG A 1 92 ? 6.00400 -14.83419 31.36753 1.000 48.67612 92 ARG A O 1
ATOM 648 N N . LEU A 1 93 ? 6.14437 -15.36187 29.17614 1.000 38.05612 93 LEU A N 1
ATOM 649 C CA . LEU A 1 93 ? 5.32001 -14.25669 28.70184 1.000 45.66612 93 LEU A CA 1
ATOM 650 C C . LEU A 1 93 ? 4.87694 -14.62618 27.29766 1.000 57.08612 93 LEU A C 1
ATOM 651 O O . LEU A 1 93 ? 5.71734 -14.96229 26.44840 1.000 44.48612 93 LEU A O 1
ATOM 656 N N . ALA A 1 94 ? 3.57088 -14.56180 27.05590 1.000 46.96612 94 ALA A N 1
ATOM 657 C CA . ALA A 1 94 ? 2.98626 -15.12090 25.85157 1.000 49.79539 94 ALA A CA 1
ATOM 658 C C . ALA A 1 94 ? 1.66427 -14.42833 25.57396 1.000 53.45800 94 ALA A C 1
ATOM 659 O O . ALA A 1 94 ? 0.89621 -14.14329 26.48881 1.000 45.50612 94 ALA A O 1
ATOM 661 N N . VAL A 1 95 ? 1.41533 -14.16417 24.29459 1.000 41.17612 95 VAL A N 1
ATOM 662 C CA . VAL A 1 95 ? 0.14955 -13.62742 23.80968 1.000 43.65612 95 VAL A CA 1
ATOM 663 C C . VAL A 1 95 ? -0.48202 -14.65575 22.88376 1.000 48.32381 95 VAL A C 1
ATOM 664 O O . VAL A 1 95 ? 0.22475 -15.35163 22.14629 1.000 47.45612 95 VAL A O 1
ATOM 668 N N . ASP A 1 96 ? -1.80094 -14.78511 22.95545 1.000 46.44612 96 ASP A N 1
ATOM 669 C CA . ASP A 1 96 ? -2.50543 -15.72791 22.09580 1.000 43.71612 96 ASP A CA 1
ATOM 670 C C . ASP A 1 96 ? -2.25976 -15.43076 20.61895 1.000 43.02248 96 ASP A C 1
ATOM 671 O O . ASP A 1 96 ? -2.22357 -14.27143 20.19908 1.000 45.17612 96 ASP A O 1
ATOM 676 N N . VAL A 1 97 ? -2.04658 -16.50413 19.84947 1.000 42.54612 97 VAL A N 1
ATOM 677 C CA . VAL A 1 97 ? -1.89729 -16.41799 18.38641 1.000 60.40608 97 VAL A CA 1
ATOM 678 C C . VAL A 1 97 ? -2.96615 -15.52822 17.75547 1.000 63.50612 97 VAL A C 1
ATOM 679 O O . VAL A 1 97 ? -2.68195 -14.74338 16.83973 1.000 58.79612 97 VAL A O 1
ATOM 683 N N . CYS A 1 98 ? -4.21037 -15.64162 18.22459 1.000 54.89612 98 CYS A N 1
ATOM 684 C CA . CYS A 1 98 ? -5.32737 -14.89385 17.65605 1.000 60.86104 98 CYS A CA 1
ATOM 685 C C . CYS A 1 98 ? -5.30261 -13.41774 18.00526 1.000 57.01864 98 CYS A C 1
ATOM 686 O O . CYS A 1 98 ? -6.17442 -12.67916 17.53116 1.000 61.23612 98 CYS A O 1
ATOM 689 N N . THR A 1 99 ? -4.36142 -12.96393 18.83486 1.000 48.47822 99 THR A N 1
ATOM 690 C CA . THR A 1 99 ? -4.38605 -11.57606 19.28232 1.000 59.82632 99 THR A CA 1
ATOM 691 C C . THR A 1 99 ? -3.02745 -10.90425 19.12212 1.000 60.51393 99 THR A C 1
ATOM 692 O O . THR A 1 99 ? -2.73568 -9.91601 19.80334 1.000 63.64612 99 THR A O 1
ATOM 696 N N . ARG A 1 100 ? -2.20279 -11.41190 18.20366 1.000 63.71405 100 ARG A N 1
ATOM 697 C CA . ARG A 1 100 ? -0.91853 -10.80435 17.89292 1.000 54.22612 100 ARG A CA 1
ATOM 698 C C . ARG A 1 100 ? -1.09848 -9.50017 17.12930 1.000 64.86612 100 ARG A C 1
ATOM 699 O O . ARG A 1 100 ? -2.07440 -9.30921 16.40032 1.000 65.51855 100 ARG A O 1
ATOM 707 N N . GLY A 1 101 ? -0.14740 -8.59309 17.31892 1.000 52.48191 101 GLY A N 1
ATOM 708 C CA . GLY A 1 101 ? -0.09594 -7.35184 16.58253 1.000 52.34612 101 GLY A CA 1
ATOM 709 C C . GLY A 1 101 ? -0.87718 -6.20839 17.17658 1.000 58.65612 101 GLY A C 1
ATOM 710 O O . GLY A 1 101 ? -0.92362 -5.13067 16.57867 1.000 55.66612 101 GLY A O 1
ATOM 711 N N . HIS A 1 102 ? -1.48674 -6.39248 18.33328 1.000 59.65022 102 HIS A N 1
ATOM 712 C CA . HIS A 1 102 ? -2.29569 -5.34582 18.93231 1.000 59.13558 102 HIS A CA 1
ATOM 713 C C . HIS A 1 102 ? -1.57928 -4.61226 20.06277 1.000 65.70612 102 HIS A C 1
ATOM 714 O O . HIS A 1 102 ? -2.18302 -3.74073 20.69943 1.000 63.31612 102 HIS A O 1
ATOM 721 N N . GLY A 1 103 ? -0.30556 -4.92899 20.31868 1.000 57.38612 103 GLY A N 1
ATOM 722 C CA . GLY A 1 103 ? 0.44704 -4.27690 21.36921 1.000 55.35150 103 GLY A CA 1
ATOM 723 C C . GL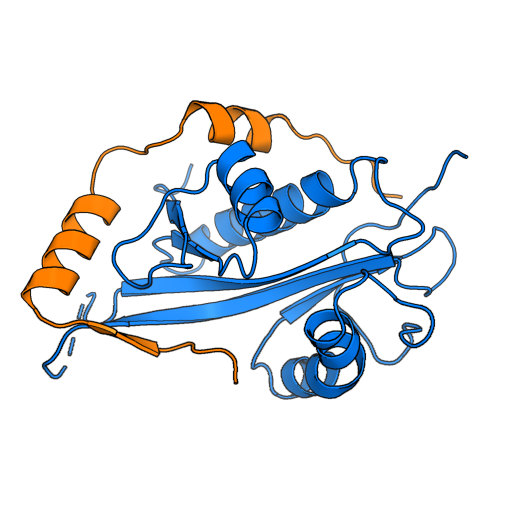Y A 1 103 ? 0.32715 -4.93119 22.73095 1.000 51.14758 103 GLY A C 1
ATOM 724 O O . GLY A 1 103 ? 0.94805 -4.45246 23.67998 1.000 57.00076 103 GLY A O 1
ATOM 725 N N . PHE A 1 104 ? -0.43595 -6.01867 22.84172 1.000 42.95612 104 PHE A N 1
ATOM 726 C CA . PHE A 1 104 ? -0.60594 -6.70429 24.11217 1.000 49.36612 104 PHE A CA 1
ATOM 727 C C . PHE A 1 104 ? 0.71051 -7.24608 24.63575 1.000 51.80836 104 PHE A C 1
ATOM 728 O O . PHE A 1 104 ? 0.89638 -7.32823 25.85533 1.000 50.62431 104 PHE A O 1
ATOM 736 N N . GLY A 1 105 ? 1.62387 -7.60846 23.73101 1.000 49.26508 105 GLY A N 1
ATOM 737 C CA . GLY A 1 105 ? 2.91675 -8.12655 24.14669 1.000 42.56543 105 GLY A CA 1
ATOM 738 C C . GLY A 1 105 ? 3.73884 -7.08482 24.86861 1.000 41.49962 105 GLY A C 1
ATOM 739 O O . GLY A 1 105 ? 4.19217 -7.29883 26.00228 1.000 43.76666 105 GLY A O 1
ATOM 740 N N . LYS A 1 106 ? 3.89651 -5.92052 24.25789 1.000 42.21612 106 LYS A N 1
ATOM 741 C CA . LYS A 1 106 ? 4.61252 -4.87770 24.96076 1.000 44.79612 106 LYS A CA 1
ATOM 742 C C . LYS A 1 106 ? 3.82050 -4.33717 26.15156 1.000 46.80237 106 LYS A C 1
ATOM 743 O O . LYS A 1 106 ? 4.42834 -3.87409 27.11652 1.000 45.77612 106 LYS A O 1
ATOM 749 N N . TRP A 1 107 ? 2.48994 -4.41159 26.13015 1.000 48.54612 107 TRP A N 1
ATOM 750 C CA . TRP A 1 107 ? 1.73181 -4.01588 27.31248 1.000 47.27612 107 TRP A CA 1
ATOM 751 C C . TRP A 1 107 ? 2.01824 -4.95099 28.47895 1.000 46.20678 107 TRP A C 1
ATOM 752 O O . TRP A 1 107 ? 2.32942 -4.49527 29.58144 1.000 43.74612 107 TRP A O 1
ATOM 763 N N . LEU A 1 108 ? 1.91027 -6.26082 28.25058 1.000 39.10612 108 LEU A N 1
ATOM 764 C CA . LEU A 1 108 ? 2.24295 -7.21896 29.29380 1.000 40.81612 108 LEU A CA 1
ATOM 765 C C . LEU A 1 108 ? 3.63524 -6.96056 29.84912 1.000 48.02223 108 LEU A C 1
ATOM 766 O O . LEU A 1 108 ? 3.83017 -6.92137 31.06904 1.000 47.90612 108 LEU A O 1
ATOM 771 N N . LEU A 1 109 ? 4.61705 -6.77148 28.96784 1.000 40.88612 109 LEU A N 1
ATOM 772 C CA . LEU A 1 109 ? 5.98297 -6.57823 29.42981 1.000 45.54612 109 LEU A CA 1
ATOM 773 C C . LEU A 1 109 ? 6.12101 -5.28654 30.21032 1.000 45.47716 109 LEU A C 1
ATOM 774 O O . LEU A 1 109 ? 6.85403 -5.23121 31.19955 1.000 50.94612 109 LEU A O 1
ATOM 779 N N . SER A 1 110 ? 5.43263 -4.23563 29.78249 1.000 49.55612 110 SER A N 1
ATOM 780 C CA . SER A 1 110 ? 5.46603 -3.00093 30.54422 1.000 46.41612 110 SER A CA 1
ATOM 781 C C . SER A 1 110 ? 4.86306 -3.20588 31.93173 1.000 45.33573 110 SER A C 1
ATOM 782 O O . SER A 1 110 ? 5.43544 -2.76556 32.93237 1.000 45.88612 110 SER A O 1
ATOM 785 N N . ASP A 1 111 ? 3.71963 -3.89161 32.01043 1.000 44.19612 111 ASP A N 1
ATOM 786 C CA . ASP A 1 111 ? 3.11700 -4.17234 33.30595 1.000 49.70132 111 ASP A CA 1
ATOM 787 C C . ASP A 1 111 ? 4.06466 -4.97714 34.18792 1.000 44.39612 111 ASP A C 1
ATOM 788 O O . ASP A 1 111 ? 4.29164 -4.61642 35.34078 1.000 42.44612 111 ASP A O 1
ATOM 793 N N . ALA A 1 112 ? 4.64103 -6.05909 33.65421 1.000 42.13612 112 ALA A N 1
ATOM 794 C CA . ALA A 1 112 ? 5.53854 -6.89257 34.44626 1.000 45.62612 112 ALA A CA 1
ATOM 795 C C . ALA A 1 112 ? 6.72438 -6.09751 34.98647 1.000 49.71864 112 ALA A C 1
ATOM 796 O O . ALA A 1 112 ? 7.10889 -6.26693 36.14648 1.000 45.10612 112 ALA A O 1
ATOM 798 N N . ILE A 1 113 ? 7.32803 -5.23766 34.16407 1.000 43.90612 113 ILE A N 1
ATOM 799 C CA . ILE A 1 113 ? 8.49352 -4.49718 34.63269 1.000 48.46479 113 ILE A CA 1
ATOM 800 C C . ILE A 1 113 ? 8.07551 -3.46153 35.66467 1.000 53.67803 113 ILE A C 1
ATOM 801 O O . ILE A 1 113 ? 8.76113 -3.26292 36.67076 1.000 46.48612 113 ILE A O 1
ATOM 806 N N . HIS A 1 114 ? 6.96719 -2.76476 35.41753 1.000 47.40612 114 HIS A N 1
ATOM 807 C CA . HIS A 1 114 ? 6.47233 -1.81280 36.40232 1.000 48.21776 114 HIS A CA 1
ATOM 808 C C . HIS A 1 114 ? 6.14288 -2.51049 37.72078 1.000 45.93612 114 HIS A C 1
ATOM 809 O O . HIS A 1 114 ? 6.47394 -2.00050 38.79485 1.000 49.98612 114 HIS A O 1
ATOM 816 N N . ARG A 1 115 ? 5.53280 -3.69669 37.65207 1.000 46.34612 115 ARG A N 1
ATOM 817 C CA . ARG A 1 115 ? 5.28906 -4.48190 38.85803 1.000 40.39612 115 ARG A CA 1
ATOM 818 C C . ARG A 1 115 ? 6.58464 -4.78589 39.58970 1.000 45.09990 115 ARG A C 1
ATOM 819 O O . ARG A 1 115 ? 6.63928 -4.70145 40.81832 1.000 49.48612 115 ARG A O 1
ATOM 827 N N . VAL A 1 116 ? 7.63917 -5.14399 38.85814 1.000 46.41612 116 VAL A N 1
ATOM 828 C CA . VAL A 1 116 ? 8.88854 -5.47887 39.52239 1.000 46.00612 116 VAL A CA 1
ATOM 829 C C . VAL A 1 116 ? 9.55462 -4.23909 40.10091 1.000 49.73614 116 VAL A C 1
ATOM 830 O O . VAL A 1 116 ? 10.15085 -4.30197 41.17851 1.000 52.46612 116 VAL A O 1
ATOM 834 N N . VAL A 1 117 ? 9.46599 -3.09689 39.42214 1.000 45.42612 117 VAL A N 1
ATOM 835 C CA . VAL A 1 117 ? 10.12683 -1.89965 39.93286 1.000 46.99612 117 VAL A CA 1
ATOM 836 C C . VAL A 1 117 ? 9.53007 -1.48694 41.28340 1.000 56.24156 117 VAL A C 1
ATOM 837 O O . VAL A 1 117 ? 10.26180 -1.20370 42.23903 1.000 56.55612 117 VAL A O 1
ATOM 841 N N . ASN A 1 118 ? 8.19587 -1.48045 41.39168 1.000 44.78612 118 ASN A N 1
ATOM 842 C CA . ASN A 1 118 ? 7.55083 -1.12406 42.65281 1.000 52.64303 118 ASN A CA 1
ATOM 843 C C . ASN A 1 118 ? 7.81803 -2.18275 43.70290 1.000 49.02319 118 ASN A C 1
ATOM 844 O O . ASN A 1 118 ? 8.04648 -1.87494 44.87557 1.000 52.55612 118 ASN A O 1
ATOM 849 N N . LEU A 1 119 ? 7.75967 -3.43727 43.28906 1.000 55.38612 119 LEU A N 1
ATOM 850 C CA . LEU A 1 119 ? 8.27576 -4.54456 44.07112 1.000 46.41612 119 LEU A CA 1
ATOM 851 C C . LEU A 1 119 ? 9.64391 -4.23939 44.68532 1.000 52.16997 119 LEU A C 1
ATOM 852 O O . LEU A 1 119 ? 9.88569 -4.54981 45.85227 1.000 50.31612 119 LEU A O 1
ATOM 857 N N . ALA A 1 120 ? 10.56963 -3.67283 43.90155 1.000 47.75612 120 ALA A N 1
ATOM 858 C CA . ALA A 1 120 ? 11.93672 -3.52229 44.38478 1.000 53.73612 120 ALA A CA 1
ATOM 859 C C . ALA A 1 120 ? 12.08189 -2.38821 45.39055 1.000 49.02612 120 ALA A C 1
ATOM 860 O O . ALA A 1 120 ? 13.17226 -2.19421 45.93808 1.000 50.24612 120 ALA A O 1
ATOM 862 N N . ASP A 1 121 ? 11.01772 -1.63313 45.62810 1.000 47.04612 121 ASP A N 1
ATOM 863 C CA . ASP A 1 121 ? 10.96829 -0.71447 46.75225 1.000 56.57332 121 ASP A CA 1
ATOM 864 C C . ASP A 1 121 ? 10.65457 -1.42838 48.06248 1.000 54.51807 121 ASP A C 1
ATOM 865 O O . ASP A 1 121 ? 10.89488 -0.87062 49.13053 1.000 52.71774 121 ASP A O 1
ATOM 870 N N . GLN A 1 122 ? 10.13217 -2.64564 48.00270 1.000 43.74612 122 GLN A N 1
ATOM 871 C CA . GLN A 1 122 ? 9.78119 -3.38839 49.19535 1.000 49.75612 122 GLN A CA 1
ATOM 872 C C . GLN A 1 122 ? 10.90555 -4.30792 49.64444 1.000 51.22216 122 GLN A C 1
ATOM 873 O O . GLN A 1 122 ? 11.16409 -4.39835 50.84319 1.000 46.27612 122 GLN A O 1
ATOM 879 N N . VAL A 1 123 ? 11.56800 -4.99687 48.70730 1.000 52.49612 123 VAL A N 1
ATOM 880 C CA . VAL A 1 123 ? 12.73439 -5.82882 48.97392 1.000 44.35612 123 VAL A CA 1
ATOM 881 C C . VAL A 1 123 ? 13.81679 -5.47620 47.96631 1.000 41.72832 123 VAL A C 1
ATOM 882 O O . VAL A 1 123 ? 13.56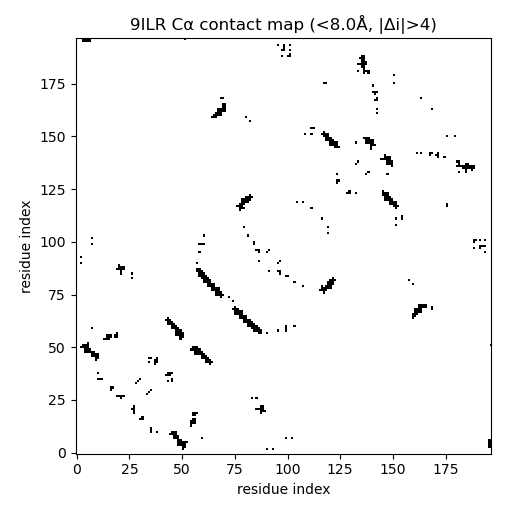266 -4.81722 46.95539 1.000 51.41612 123 VAL A O 1
ATOM 886 N N . GLY A 1 124 ? 15.03324 -5.91390 48.25116 1.000 50.29612 124 GLY A N 1
ATOM 887 C CA . GLY A 1 124 ? 16.12906 -5.69657 47.32926 1.000 43.68612 124 GLY A CA 1
ATOM 888 C C . GLY A 1 124 ? 16.01316 -6.62650 46.13615 1.000 45.24851 124 GLY A C 1
ATOM 889 O O . GLY A 1 124 ? 15.93857 -7.85551 46.30835 1.000 44.69612 124 GLY A O 1
ATOM 890 N N . ILE A 1 125 ? 15.96388 -6.07093 44.92108 1.000 40.28612 125 ILE A N 1
ATOM 891 C CA . ILE A 1 125 ? 15.96859 -6.80762 43.65921 1.000 44.35612 125 ILE A CA 1
ATOM 892 C C . ILE A 1 125 ? 16.98008 -6.14959 42.74025 1.000 43.43612 125 ILE A C 1
ATOM 893 O O . ILE A 1 125 ? 16.90051 -4.94060 42.49266 1.000 44.51612 125 ILE A O 1
ATOM 898 N N . LYS A 1 126 ? 17.93042 -6.92542 42.23393 1.000 42.56612 126 LYS A N 1
ATOM 899 C CA . LYS A 1 126 ? 18.94441 -6.27673 41.41273 1.000 40.11768 126 LYS A CA 1
ATOM 900 C C . LYS A 1 126 ? 18.62593 -6.28849 39.92352 1.000 45.73612 126 LYS A C 1
ATOM 901 O O . LYS A 1 126 ? 19.11138 -5.40816 39.20496 1.000 46.56612 126 LYS A O 1
ATOM 907 N N . ALA A 1 127 ? 17.80971 -7.22841 39.43986 1.000 46.82612 127 ALA A N 1
ATOM 908 C CA . ALA A 1 127 ? 17.47332 -7.25485 38.01840 1.000 44.83049 127 ALA A CA 1
ATOM 909 C C . ALA A 1 127 ? 16.30502 -8.19837 37.74700 1.000 37.83612 127 ALA A C 1
ATOM 910 O O . ALA A 1 127 ? 15.96823 -9.06028 38.56806 1.000 41.02706 127 ALA A O 1
ATOM 912 N N . VAL A 1 128 ? 15.70433 -8.03113 36.56016 1.000 43.99612 128 VAL A N 1
ATOM 913 C CA . VAL A 1 128 ? 14.75700 -8.98977 35.99691 1.000 50.79612 128 VAL A CA 1
ATOM 914 C C . VAL A 1 128 ? 15.49431 -9.85026 34.98711 1.000 44.83301 128 VAL A C 1
ATOM 915 O O . VAL A 1 128 ? 16.17371 -9.33003 34.09226 1.000 44.23612 128 VAL A O 1
ATOM 919 N N . MET A 1 129 ? 15.33547 -11.15835 35.09102 1.000 44.65612 129 MET A N 1
ATOM 920 C CA . MET A 1 129 ? 15.95718 -12.05113 34.13039 1.000 46.16612 129 MET A CA 1
ATOM 921 C C . MET A 1 129 ? 14.89138 -12.78911 33.32551 1.000 51.16612 129 MET A C 1
ATOM 922 O O . MET A 1 129 ? 13.86249 -13.20389 33.86924 1.000 46.67612 129 MET A O 1
ATOM 927 N N . VAL A 1 130 ? 15.13722 -12.91918 32.02969 1.000 39.34612 130 VAL A N 1
ATOM 928 C CA . VAL A 1 130 ? 14.29296 -13.66569 31.10285 1.000 39.88612 130 VAL A CA 1
ATOM 929 C C . VAL A 1 130 ? 15.12354 -14.69094 30.37904 1.000 56.84612 130 VAL A C 1
ATOM 930 O O . VAL A 1 130 ? 16.34336 -14.55662 30.22380 1.000 47.47612 130 VAL A O 1
ATOM 934 N N A HIS A 1 131 ? 14.44898 -15.72618 29.90075 0.540 51.01942 131 HIS A N 1
ATOM 935 N N B HIS A 1 131 ? 14.45088 -15.73163 29.91183 0.460 51.08147 131 HIS A N 1
ATOM 936 C CA A HIS A 1 131 ? 15.05960 -16.76272 29.08585 0.540 55.44129 131 HIS A CA 1
ATOM 937 C CA B HIS A 1 131 ? 15.04948 -16.77165 29.09124 0.460 55.44991 131 HIS A CA 1
ATOM 938 C C A HIS A 1 131 ? 14.38677 -16.73212 27.71940 0.540 55.16612 131 HIS A C 1
ATOM 939 C C B HIS A 1 131 ? 14.37687 -16.71743 27.72151 0.460 55.16612 131 HIS A C 1
ATOM 940 O O A HIS A 1 131 ? 13.21665 -17.10453 27.58825 0.540 55.37894 131 HIS A O 1
ATOM 941 O O B HIS A 1 131 ? 13.19698 -17.05791 27.58910 0.460 55.38457 131 HIS A O 1
ATOM 954 N N . ALA A 1 132 ? 15.11090 -16.25063 26.71135 1.000 54.91708 132 ALA A N 1
ATOM 955 C CA . ALA A 1 132 ? 14.61695 -16.20456 25.33464 1.000 61.84501 132 ALA A CA 1
ATOM 956 C C . ALA A 1 132 ? 14.85274 -17.56055 24.68392 1.000 66.26612 132 ALA A C 1
ATOM 957 O O . ALA A 1 132 ? 15.98881 -17.89817 24.34445 1.000 80.34612 132 ALA A O 1
ATOM 959 N N . ILE A 1 133 ? 13.78129 -18.33670 24.50868 1.000 62.84612 133 ILE A N 1
ATOM 960 C CA . ILE A 1 133 ? 13.91063 -19.66627 23.91335 1.000 82.41569 133 ILE A CA 1
ATOM 961 C C . ILE A 1 133 ? 14.32919 -19.57525 22.44785 1.000 63.99960 133 ILE A C 1
ATOM 962 O O . ILE A 1 133 ? 15.07336 -20.42211 21.94496 1.000 92.66612 133 ILE A O 1
ATOM 967 N N . ASP A 1 134 ? 13.90197 -18.53355 21.75635 1.000 59.82612 134 ASP A N 1
ATOM 968 C CA . ASP A 1 134 ? 14.10631 -18.43060 20.32422 1.000 55.12088 134 ASP A CA 1
ATOM 969 C C . ASP A 1 134 ? 14.58974 -17.02901 19.96973 1.000 61.71316 134 ASP A C 1
ATOM 970 O O . ASP A 1 134 ? 14.60010 -16.11743 20.79692 1.000 51.93612 134 ASP A O 1
ATOM 975 N N . ASP A 1 135 ? 14.97234 -16.85102 18.70637 1.000 45.46612 135 ASP A N 1
ATOM 976 C CA . ASP A 1 135 ? 15.55463 -15.58233 18.29937 1.000 48.65612 135 ASP A CA 1
ATOM 977 C C . ASP A 1 135 ? 14.52119 -14.46341 18.24806 1.000 49.28612 135 ASP A C 1
ATOM 978 O O . ASP A 1 135 ? 14.87471 -13.30027 18.46724 1.000 68.44612 135 ASP A O 1
ATOM 983 N N . ASP A 1 136 ? 13.24313 -14.78398 17.98778 1.000 51.74612 136 ASP A N 1
ATOM 984 C CA . ASP A 1 136 ? 12.20318 -13.74997 17.99421 1.000 40.03612 136 ASP A CA 1
ATOM 985 C C . ASP A 1 136 ? 11.90909 -13.26252 19.40896 1.000 43.85617 136 ASP A C 1
ATOM 986 O O . ASP A 1 136 ? 11.63485 -12.07145 19.62594 1.000 49.25612 136 ASP A O 1
ATOM 991 N N . ALA A 1 137 ? 11.91436 -14.19466 20.36494 1.000 36.41972 137 ALA A N 1
ATOM 992 C CA . ALA A 1 137 ? 11.89813 -13.85615 21.78080 1.000 56.90469 137 ALA A CA 1
ATOM 993 C C . ALA A 1 137 ? 13.00381 -12.87689 22.10423 1.000 46.79612 137 ALA A C 1
ATOM 994 O O . ALA A 1 137 ? 12.74991 -11.79180 22.63383 1.000 48.55612 137 ALA A O 1
ATOM 996 N N . ARG A 1 138 ? 14.24106 -13.24153 21.75763 1.000 56.84612 138 ARG A N 1
ATOM 997 C CA . ARG A 1 138 ? 15.37500 -12.36792 22.01348 1.000 48.63612 138 ARG A CA 1
ATOM 998 C C . ARG A 1 138 ? 15.15238 -11.00716 21.38848 1.000 46.62612 138 ARG A C 1
ATOM 999 O O . ARG A 1 138 ? 15.41727 -9.97728 22.01075 1.000 50.59612 138 ARG A O 1
ATOM 1007 N N . ALA A 1 139 ? 14.66365 -10.97692 20.15078 1.000 41.72612 139 ALA A N 1
ATOM 1008 C CA . ALA A 1 139 ? 14.50420 -9.68190 19.50323 1.000 51.97612 139 ALA A CA 1
ATOM 1009 C C . ALA A 1 139 ? 13.48344 -8.82940 20.23679 1.000 44.96612 139 ALA A C 1
ATOM 1010 O O . ALA A 1 139 ? 13.68467 -7.62129 20.40164 1.000 50.59612 139 ALA A O 1
ATOM 1012 N N . PHE A 1 140 ? 12.40423 -9.44519 20.71483 1.000 47.83612 140 PHE A N 1
ATOM 1013 C CA . PHE A 1 140 ? 11.39017 -8.70884 21.46592 1.000 46.74098 140 PHE A CA 1
ATOM 1014 C C . PHE A 1 140 ? 11.97200 -8.14776 22.76271 1.000 45.44612 140 PHE A C 1
ATOM 1015 O O . PHE A 1 140 ? 11.89197 -6.94589 23.03470 1.000 43.07612 140 PHE A O 1
ATOM 1023 N N . TYR A 1 141 ? 12.59207 -9.00842 23.55715 1.000 41.03612 141 TYR A N 1
ATOM 1024 C CA . TYR A 1 141 ? 13.17698 -8.56329 24.81317 1.000 43.96140 141 TYR A CA 1
ATOM 1025 C C . TYR A 1 141 ? 14.21867 -7.46999 24.59739 1.000 50.16612 141 TYR A C 1
ATOM 1026 O O . TYR A 1 141 ? 14.22961 -6.46008 25.31374 1.000 47.38612 141 TYR A O 1
ATOM 1035 N N . GLU A 1 142 ? 15.10182 -7.64877 23.60826 1.000 47.38858 142 GLU A N 1
ATOM 1036 C CA . GLU A 1 142 ? 16.14030 -6.64892 23.35099 1.000 52.26612 142 GLU A CA 1
ATOM 1037 C C . GLU A 1 142 ? 15.55395 -5.34156 22.84396 1.000 53.96612 142 GLU A C 1
ATOM 1038 O O . GLU A 1 142 ? 16.08910 -4.27044 23.13707 1.000 48.25612 142 GLU A O 1
ATOM 1044 N N . ARG A 1 143 ? 14.45388 -5.40163 22.09877 1.000 45.96612 143 ARG A N 1
ATOM 1045 C CA . ARG A 1 143 ? 13.77713 -4.17654 21.68918 1.000 45.49612 143 ARG A CA 1
ATOM 1046 C C . ARG A 1 143 ? 13.32421 -3.34058 22.88779 1.000 46.66385 143 ARG A C 1
ATOM 1047 O O . ARG A 1 143 ? 13.18503 -2.11838 22.77693 1.000 48.35612 143 ARG A O 1
ATOM 1055 N N . PHE A 1 144 ? 13.09841 -3.96303 24.04305 1.000 53.49612 144 PHE A N 1
ATOM 1056 C CA . PHE A 1 144 ? 12.52576 -3.23108 25.15813 1.000 45.46732 144 PHE A CA 1
ATOM 1057 C C . PHE A 1 144 ? 13.46221 -3.18025 26.36187 1.000 56.32534 144 PHE A C 1
ATOM 1058 O O . PHE A 1 144 ? 13.01749 -3.04820 27.50921 1.000 50.95612 144 PHE A O 1
ATOM 1066 N N . GLY A 1 145 ? 14.76641 -3.24915 26.11707 1.000 51.24612 145 GLY A N 1
ATOM 1067 C CA . GLY A 1 145 ? 15.71272 -2.88903 27.14988 1.000 43.81226 145 GLY A CA 1
ATOM 1068 C C . GLY A 1 145 ? 16.50472 -4.01726 27.75860 1.000 48.30612 145 GLY A C 1
ATOM 1069 O O . GLY A 1 145 ? 17.41949 -3.73729 28.52871 1.000 54.17490 145 GLY A O 1
ATOM 1070 N N . PHE A 1 146 ? 16.22209 -5.26872 27.43505 1.000 42.38612 146 PHE A N 1
ATOM 1071 C CA . PHE A 1 146 ? 17.01161 -6.35550 27.99171 1.000 49.94612 146 PHE A CA 1
ATOM 1072 C C . PHE A 1 146 ? 18.40483 -6.41710 27.34743 1.000 48.35744 146 PHE A C 1
ATOM 1073 O O . PHE A 1 146 ? 18.64329 -5.86654 26.27127 1.000 45.68612 146 PHE A O 1
ATOM 1081 N N . VAL A 1 147 ? 19.31956 -7.10193 28.04153 1.000 54.24612 147 VAL A N 1
ATOM 1082 C CA . VAL A 1 147 ? 20.73913 -7.18860 27.71797 1.000 47.57612 147 VAL A CA 1
ATOM 1083 C C . VAL A 1 147 ? 21.19369 -8.63062 27.89765 1.000 42.65293 147 VAL A C 1
ATOM 1084 O O . VAL A 1 147 ? 20.79330 -9.28824 28.86365 1.000 53.73612 147 VAL A O 1
ATOM 1088 N N . GLN A 1 148 ? 22.05176 -9.11612 26.99089 1.000 51.18612 148 GLN A N 1
ATOM 1089 C CA . GLN A 1 148 ? 22.66120 -10.43029 27.17839 1.000 42.43744 148 GLN A CA 1
ATOM 1090 C C . GLN A 1 148 ? 23.34750 -10.51173 28.52906 1.000 47.98059 148 GLN A C 1
ATOM 1091 O O . GLN A 1 148 ? 24.08325 -9.60921 28.92313 1.000 53.47612 148 GLN A O 1
ATOM 1097 N N . SER A 1 149 ? 23.15691 -11.63152 29.19788 1.000 42.01612 149 SER A N 1
ATOM 1098 C CA . SER A 1 149 ? 23.77558 -11.89825 30.48176 1.000 57.36618 149 SER A CA 1
ATOM 1099 C C . SER A 1 149 ? 24.88318 -12.94250 30.33774 1.000 55.05816 149 SER A C 1
ATOM 1100 O O . SER A 1 149 ? 24.88688 -13.74985 29.41069 1.000 54.03612 149 SER A O 1
ATOM 1103 N N . VAL A 1 150 ? 25.83234 -12.93977 31.27994 1.000 49.53612 150 VAL A N 1
ATOM 1104 C CA . VAL A 1 150 ? 26.84033 -13.99518 31.30778 1.000 51.95612 150 VAL A CA 1
ATOM 1105 C C . VAL A 1 150 ? 26.38225 -15.24396 32.04624 1.000 51.81612 150 VAL A C 1
ATOM 1106 O O . VAL A 1 150 ? 27.16145 -16.19981 32.13951 1.000 58.42612 150 VAL A O 1
ATOM 1110 N N . VAL A 1 151 ? 25.14917 -15.28771 32.56779 1.000 59.55612 151 VAL A N 1
ATOM 1111 C CA . VAL A 1 151 ? 24.78053 -16.46470 33.36076 1.000 55.32816 151 VAL A CA 1
ATOM 1112 C C . VAL A 1 151 ? 24.33740 -17.62850 32.47589 1.000 54.66015 151 VAL A C 1
ATOM 1113 O O . VAL A 1 151 ? 24.46864 -18.79045 32.87509 1.000 54.51612 151 VAL A O 1
ATOM 1117 N N . ALA A 1 152 ? 23.81533 -17.35865 31.28237 1.000 61.58612 152 ALA A N 1
ATOM 1118 C CA . ALA A 1 152 ? 23.37262 -18.41775 30.38646 1.000 60.96850 152 ALA A CA 1
ATOM 1119 C C . ALA A 1 152 ? 23.23987 -17.84326 28.99144 1.000 48.66627 152 ALA A C 1
ATOM 1120 O O . ALA A 1 152 ? 22.94649 -16.64597 28.83409 1.000 50.95612 152 ALA A O 1
ATOM 1122 N N . PRO A 1 153 ? 23.43991 -18.65257 27.95305 1.000 58.35982 153 PRO A N 1
ATOM 1123 C CA . PRO A 1 153 ? 23.43378 -18.11159 26.58553 1.000 49.32010 153 PRO A CA 1
ATOM 1124 C C . PRO A 1 153 ? 22.08593 -17.55295 26.16770 1.000 43.58144 153 PRO A C 1
ATOM 1125 O O . PRO A 1 153 ? 22.04529 -16.61300 25.36235 1.000 53.60612 153 PRO A O 1
ATOM 1129 N N . ASN A 1 154 ? 20.98828 -18.06827 26.72704 1.000 44.68612 154 ASN A N 1
ATOM 1130 C CA . ASN A 1 154 ? 19.65470 -17.56414 26.42352 1.000 58.02612 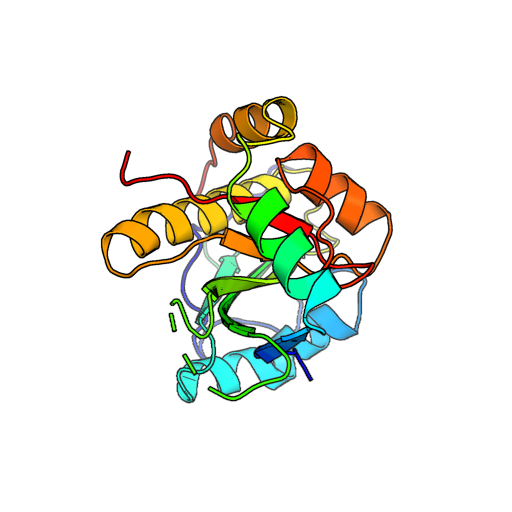154 ASN A CA 1
ATOM 1131 C C . ASN A 1 154 ? 19.12418 -16.57011 27.43460 1.000 61.51575 154 ASN A C 1
ATOM 1132 O O . ASN A 1 154 ? 17.99792 -16.09686 27.27338 1.000 52.37612 154 ASN A O 1
ATOM 1137 N N . THR A 1 155 ? 19.88559 -16.23300 28.45791 1.000 52.32612 155 THR A N 1
ATOM 1138 C CA . THR A 1 155 ? 19.35345 -15.46204 29.56523 1.000 43.70612 155 THR A CA 1
ATOM 1139 C C . THR A 1 155 ? 19.69276 -13.99114 29.39834 1.000 38.93612 155 THR A C 1
ATOM 1140 O O . THR A 1 155 ? 20.85854 -13.63331 29.19854 1.000 50.34612 155 THR A O 1
ATOM 1144 N N . LEU A 1 156 ? 18.67251 -13.14716 29.44038 1.000 44.04612 156 LEU A N 1
ATOM 1145 C CA . LEU A 1 156 ? 18.88138 -11.71333 29.38591 1.000 36.03926 156 LEU A CA 1
ATOM 1146 C C . LEU A 1 156 ? 18.44332 -11.07225 30.70024 1.000 47.35612 156 LEU A C 1
ATOM 1147 O O . LEU A 1 156 ? 17.73001 -11.68078 31.49717 1.000 45.51612 156 LEU A O 1
ATOM 1152 N N . PHE A 1 157 ? 18.86678 -9.82598 30.91919 1.000 35.63612 157 PHE A N 1
ATOM 1153 C CA . PHE A 1 157 ? 18.55919 -9.14731 32.16452 1.000 45.68429 157 PHE A CA 1
ATOM 1154 C C . PHE A 1 157 ? 18.23022 -7.68463 31.91993 1.000 43.18612 157 PHE A C 1
ATOM 1155 O O . PHE A 1 157 ? 18.74056 -7.05191 31.00007 1.000 40.83612 157 PHE A O 1
ATOM 1163 N N . TYR A 1 158 ? 17.33311 -7.17235 32.75648 1.000 38.31612 158 TYR A N 1
ATOM 1164 C CA . TYR A 1 158 ? 16.90362 -5.77776 32.76483 1.000 42.17612 158 TYR A CA 1
ATOM 1165 C C . TYR A 1 158 ? 17.24951 -5.23371 34.15663 1.000 50.15425 158 TYR A C 1
ATOM 1166 O O . TYR A 1 158 ? 16.66477 -5.66418 35.16141 1.000 44.05612 158 TYR A O 1
ATOM 1175 N N . LYS A 1 159 ? 18.23194 -4.33169 34.21504 1.000 45.33164 159 LYS A N 1
ATOM 1176 C CA . LYS A 1 159 ? 18.71683 -3.79691 35.48611 1.000 45.61612 159 LYS A CA 1
ATOM 1177 C C . LYS A 1 159 ? 17.65037 -2.98767 36.20307 1.000 42.30630 159 LYS A C 1
ATOM 1178 O O . LYS A 1 159 ? 17.04388 -2.08507 35.62861 1.000 49.06612 159 LYS A O 1
ATOM 1184 N N . VAL A 1 160 ? 17.46310 -3.27400 37.47961 1.000 43.80612 160 VAL A N 1
ATOM 1185 C CA . VAL A 1 160 ? 16.62230 -2.45193 38.33603 1.000 49.40654 160 VAL A CA 1
ATOM 1186 C C . VAL A 1 160 ? 17.51142 -1.43162 39.03098 1.000 64.29612 160 VAL A C 1
ATOM 1187 O O . VAL A 1 160 ? 18.55209 -1.78173 39.60252 1.000 68.19612 160 VAL A O 1
ATOM 1191 N N . LEU A 1 161 ? 17.11916 -0.16876 38.95595 1.000 53.87521 161 LEU A N 1
ATOM 1192 C CA . LEU A 1 161 ? 17.90058 0.92264 39.51114 1.000 75.97093 161 LEU A CA 1
ATOM 1193 C C . LEU A 1 161 ? 17.55875 1.12397 40.99353 1.000 86.28557 161 LEU A C 1
ATOM 1194 O O . LEU A 1 161 ? 16.80353 0.35472 41.59740 1.000 81.50508 161 LEU A O 1
ATOM 1199 N N . GLU A 1 162 ? 18.14158 2.15734 41.60075 1.000 87.01229 162 GLU A N 1
ATOM 1200 C CA . GLU A 1 162 ? 17.75102 2.55774 42.94853 1.000 100.07478 162 GLU A CA 1
ATOM 1201 C C . GLU A 1 162 ? 16.32372 3.11064 42.94242 1.000 99.90417 162 GLU A C 1
ATOM 1202 O O . GLU A 1 162 ? 15.77427 3.46342 41.89488 1.000 96.68817 162 GLU A O 1
ATOM 1208 N N . HIS A 1 163 ? 15.72034 3.19165 44.13352 1.000 103.29412 163 HIS A N 1
ATOM 1209 C CA . HIS A 1 163 ? 14.32950 3.63468 44.25760 1.000 103.73702 163 HIS A CA 1
ATOM 1210 C C . HIS A 1 163 ? 14.10583 5.01017 43.63086 1.000 109.11086 163 HIS A C 1
ATOM 1211 O O . HIS A 1 163 ? 14.51483 6.03123 44.19175 1.000 110.73335 163 HIS A O 1
ATOM 1218 N N . HIS A 1 164 ? 13.45350 5.03350 42.46754 1.000 119.63068 164 HIS A N 1
ATOM 1219 C CA . HIS A 1 164 ? 13.22033 6.25006 41.68267 1.000 107.85499 164 HIS A CA 1
ATOM 1220 C C . HIS A 1 164 ? 14.48241 7.09664 41.49401 1.000 117.97360 164 HIS A C 1
ATOM 1221 O O . HIS A 1 164 ? 15.40711 6.70590 40.77580 1.000 113.91256 164 HIS A O 1
ATOM 1228 N N . ALA B 2 2 ? 10.80719 -28.14312 35.84189 1.000 89.44714 60 ALA B N 1
ATOM 1229 C CA . ALA B 2 2 ? 11.82875 -27.31879 35.19953 1.000 94.44184 60 ALA B CA 1
ATOM 1230 C C . ALA B 2 2 ? 11.86902 -25.92283 35.84113 1.000 95.68897 60 ALA B C 1
ATOM 1231 O O . ALA B 2 2 ? 11.63391 -25.80054 37.04264 1.000 104.18857 60 ALA B O 1
ATOM 1233 N N . SER B 2 3 ? 12.14174 -24.88776 35.02969 1.000 89.36826 61 SER B N 1
ATOM 1234 C CA . SER B 2 3 ? 12.33471 -23.48869 35.43869 1.000 84.47563 61 SER B CA 1
ATOM 1235 C C . SER B 2 3 ? 13.39797 -23.32759 36.53306 1.000 75.62093 61 SER B C 1
ATOM 1236 O O . SER B 2 3 ? 13.13520 -23.55834 37.72009 1.000 89.23193 61 SER B O 1
ATOM 1239 N N . GLN B 2 4 ? 14.59710 -22.89914 36.14267 1.000 70.12748 62 GLN B N 1
ATOM 1240 C CA . GLN B 2 4 ? 15.72024 -22.80859 37.06491 1.000 64.68185 62 GLN B CA 1
ATOM 1241 C C . GLN B 2 4 ? 15.68274 -21.48856 37.81803 1.000 71.63463 62 GLN B C 1
ATOM 1242 O O . GLN B 2 4 ? 15.69733 -20.41556 37.20318 1.000 58.96091 62 GLN B O 1
ATOM 1248 N N . ARG B 2 5 ? 15.67119 -21.57151 39.15258 1.000 56.91826 63 ARG B N 1
ATOM 1249 C CA . ARG B 2 5 ? 15.63676 -20.38612 39.99310 1.000 65.00878 63 ARG B CA 1
ATOM 1250 C C . ARG B 2 5 ? 16.97657 -20.03633 40.61509 1.000 61.88612 63 ARG B C 1
ATOM 1251 O O . ARG B 2 5 ? 17.22348 -18.85580 40.86449 1.000 53.90612 63 ARG B O 1
ATOM 1259 N N . LEU B 2 6 ? 17.84809 -21.01230 40.84602 1.000 59.01612 64 LEU B N 1
ATOM 1260 C CA . LEU B 2 6 ? 19.14912 -20.77699 41.45835 1.000 52.83934 64 LEU B CA 1
ATOM 1261 C C . LEU B 2 6 ? 20.25133 -21.00218 40.43279 1.000 54.30612 64 LEU B C 1
ATOM 1262 O O . LEU B 2 6 ? 20.44536 -22.12262 39.95430 1.000 57.87612 64 LEU B O 1
ATOM 1267 N N . PHE B 2 7 ? 20.97162 -19.94728 40.11358 1.000 47.91612 65 PHE B N 1
ATOM 1268 C CA . PHE B 2 7 ? 22.06443 -19.98233 39.15270 1.000 51.90003 65 PHE B CA 1
ATOM 1269 C C . PHE B 2 7 ? 23.38880 -19.94869 39.91380 1.000 65.71612 65 PHE B C 1
ATOM 1270 O O . PHE B 2 7 ? 23.70086 -18.95194 40.57263 1.000 67.51612 65 PHE B O 1
ATOM 1278 N N . VAL B 2 8 ? 24.16197 -21.03164 39.82827 1.000 69.37612 66 VAL B N 1
ATOM 1279 C CA . VAL B 2 8 ? 25.48209 -21.11220 40.45316 1.000 66.33230 66 VAL B CA 1
ATOM 1280 C C . VAL B 2 8 ? 26.55490 -20.94472 39.38134 1.000 63.32612 66 VAL B C 1
ATOM 1281 O O . VAL B 2 8 ? 26.67742 -21.76170 38.46041 1.000 75.66035 66 VAL B O 1
ATOM 1285 N N . LEU B 2 9 ? 27.32257 -19.86939 39.48315 1.000 55.96801 67 LEU B N 1
ATOM 1286 C CA . LEU B 2 9 ? 28.35617 -19.57066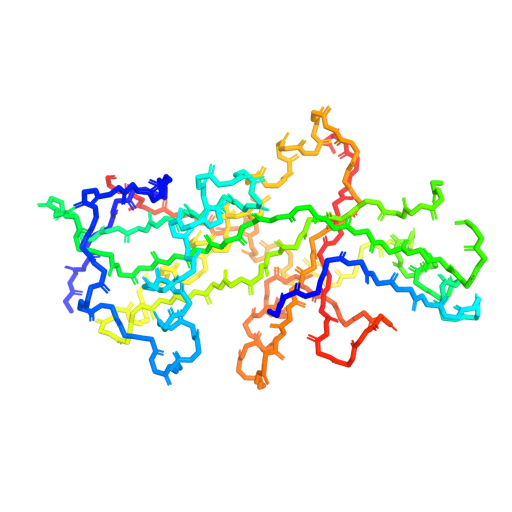 38.50903 1.000 65.69165 67 LEU B CA 1
ATOM 1287 C C . LEU B 2 9 ? 29.73288 -19.87976 39.08377 1.000 78.80627 67 LEU B C 1
ATOM 1288 O O . LEU B 2 9 ? 29.94130 -19.84098 40.29909 1.000 66.11026 67 LEU B O 1
ATOM 1293 N N . ASP B 2 10 ? 30.66806 -20.20322 38.19480 1.000 76.94218 68 ASP B N 1
ATOM 1294 C CA . ASP B 2 10 ? 32.06919 -20.22817 38.57254 1.000 76.58849 68 ASP B CA 1
ATOM 1295 C C . ASP B 2 10 ? 32.52495 -18.81837 38.93420 1.000 73.96491 68 ASP B C 1
ATOM 1296 O O . ASP B 2 10 ? 31.89819 -17.81935 38.56842 1.000 75.34612 68 ASP B O 1
ATOM 1301 N N . ASN B 2 11 ? 33.64297 -18.74659 39.65860 1.000 76.83838 69 ASN B N 1
ATOM 1302 C CA . ASN B 2 11 ? 34.03156 -17.49096 40.28677 1.000 77.76141 69 ASN B CA 1
ATOM 1303 C C . ASN B 2 11 ? 34.43882 -16.44041 39.26001 1.000 66.59505 69 ASN B C 1
ATOM 1304 O O . ASN B 2 11 ? 34.23380 -15.24267 39.48567 1.000 79.48612 69 ASN B O 1
ATOM 1309 N N . GLU B 2 12 ? 34.96676 -16.86372 38.11189 1.000 74.70284 70 GLU B N 1
ATOM 1310 C CA . GLU B 2 12 ? 35.30525 -15.91431 37.05143 1.000 89.40254 70 GLU B CA 1
ATOM 1311 C C . GLU B 2 12 ? 34.05220 -15.38003 36.36042 1.000 76.33456 70 GLU B C 1
ATOM 1312 O O . GLU B 2 12 ? 33.97612 -14.18956 36.02227 1.000 66.88275 70 GLU B O 1
ATOM 1318 N N . ARG B 2 13 ? 33.06563 -16.24739 36.12554 1.000 65.59276 71 ARG B N 1
ATOM 1319 C CA . ARG B 2 13 ? 31.82065 -15.78677 35.51860 1.000 78.32066 71 ARG B CA 1
ATOM 1320 C C . ARG B 2 13 ? 31.00459 -14.95784 36.50130 1.000 74.69318 71 ARG B C 1
ATOM 1321 O O . ARG B 2 13 ? 30.44891 -13.91458 36.12809 1.000 60.36612 71 ARG B O 1
ATOM 1329 N N . TYR B 2 14 ? 30.92633 -15.41282 37.76108 1.000 63.77745 72 TYR B N 1
ATOM 1330 C CA . TYR B 2 14 ? 30.26199 -14.63698 38.79965 1.000 61.78590 72 TYR B CA 1
ATOM 1331 C C . TYR B 2 14 ? 30.78256 -13.21519 38.82508 1.000 67.12245 72 TYR B C 1
ATOM 1332 O O . TYR B 2 14 ? 30.00457 -12.25849 38.92074 1.000 70.89612 72 TYR B O 1
ATOM 1341 N N . ASP B 2 15 ? 32.09442 -13.05106 38.70619 1.000 64.75612 73 ASP B N 1
ATOM 1342 C CA . ASP B 2 15 ? 32.63935 -11.70795 38.80082 1.000 67.75923 73 ASP B CA 1
ATOM 1343 C C . ASP B 2 15 ? 32.26734 -10.87830 37.58508 1.000 69.17370 73 ASP B C 1
ATOM 1344 O O . ASP B 2 15 ? 31.93850 -9.69260 37.72237 1.000 68.06520 73 ASP B O 1
ATOM 1349 N N . SER B 2 16 ? 32.28036 -11.48767 36.39044 1.000 68.31504 74 SER B N 1
ATOM 1350 C CA . SER B 2 16 ? 31.76004 -10.79938 35.20974 1.000 67.19117 74 SER B CA 1
ATOM 1351 C C . SER B 2 16 ? 30.30741 -10.40053 35.41714 1.000 60.56371 74 SER B C 1
ATOM 1352 O O . SER B 2 16 ? 29.90618 -9.27601 35.08524 1.000 57.62851 74 SER B O 1
ATOM 1355 N N . PHE B 2 17 ? 29.50721 -11.31361 35.97424 1.000 52.27538 75 PHE B N 1
ATOM 1356 C CA . PHE B 2 17 ? 28.10705 -11.00991 36.24516 1.000 62.55733 75 PHE B CA 1
ATOM 1357 C C . PHE B 2 17 ? 27.97664 -9.78386 37.13493 1.000 61.79206 75 PHE B C 1
ATOM 1358 O O . PHE B 2 17 ? 27.16276 -8.89389 36.86772 1.000 62.23145 75 PHE B O 1
ATOM 1366 N N . ILE B 2 18 ? 28.77888 -9.71689 38.19778 1.000 61.06612 76 ILE B N 1
ATOM 1367 C CA . ILE B 2 18 ? 28.71130 -8.56866 39.09519 1.000 62.69150 76 ILE B CA 1
ATOM 1368 C C . ILE B 2 18 ? 29.10882 -7.29889 38.35556 1.000 59.52612 76 ILE B C 1
ATOM 1369 O O . ILE B 2 18 ? 28.45016 -6.25776 38.46799 1.000 62.63612 76 ILE B O 1
ATOM 1374 N N . THR B 2 19 ? 30.18177 -7.37002 37.57234 1.000 56.80265 77 THR B N 1
ATOM 1375 C CA . THR B 2 19 ? 30.63373 -6.20382 36.81913 1.000 68.83085 77 THR B CA 1
ATOM 1376 C C . THR B 2 19 ? 29.56693 -5.71492 35.84825 1.000 70.73612 77 THR B C 1
ATOM 1377 O O . THR B 2 19 ? 29.31209 -4.50924 35.74381 1.000 72.12611 77 THR B O 1
ATOM 1381 N N . GLN B 2 20 ? 28.95719 -6.63054 35.09571 1.000 55.80612 78 GLN B N 1
ATOM 1382 C CA . GLN B 2 20 ? 27.93186 -6.19350 34.16038 1.000 63.10389 78 GLN B CA 1
ATOM 1383 C C . GLN B 2 20 ? 26.68275 -5.73730 34.89995 1.000 60.15593 78 GLN B C 1
ATOM 1384 O O . GLN B 2 20 ? 26.03464 -4.76819 34.47990 1.000 56.02612 78 GLN B O 1
ATOM 1390 N N . LEU B 2 21 ? 26.37737 -6.36715 36.04074 1.000 58.51614 79 LEU B N 1
ATOM 1391 C CA . LEU B 2 21 ? 25.26649 -5.90903 36.86688 1.000 62.62188 79 LEU B CA 1
ATOM 1392 C C . LEU B 2 21 ? 25.50973 -4.51861 37.42052 1.000 77.88612 79 LEU B C 1
ATOM 1393 O O . LEU B 2 21 ? 24.56748 -3.74599 37.59327 1.000 76.26448 79 LEU B O 1
ATOM 1398 N N . GLU B 2 22 ? 26.74703 -4.19749 37.76217 1.000 78.29827 80 GLU B N 1
ATOM 1399 C CA . GLU B 2 22 ? 26.99391 -2.92846 38.41954 1.000 75.41721 80 GLU B CA 1
ATOM 1400 C C . GLU B 2 22 ? 27.39664 -1.83215 37.44630 1.000 72.84094 80 GLU B C 1
ATOM 1401 O O . GLU B 2 22 ? 27.44979 -0.66593 37.84578 1.000 74.92967 80 GLU B O 1
ATOM 1407 N N . ALA B 2 23 ? 27.63992 -2.16851 36.17824 1.000 76.71612 81 ALA B N 1
ATOM 1408 C CA . ALA B 2 23 ? 27.94847 -1.16077 35.17939 1.000 74.93168 81 ALA B CA 1
ATOM 1409 C C . ALA B 2 23 ? 26.75722 -0.22990 34.97988 1.000 77.63332 81 ALA B C 1
ATOM 1410 O O . ALA B 2 23 ? 25.63316 -0.54808 35.37571 1.000 81.02612 81 ALA B O 1
ATOM 1412 N N . PRO B 2 24 ? 26.98544 0.94181 34.39203 1.000 86.09123 82 PRO B N 1
ATOM 1413 C CA . PRO B 2 24 ? 25.85998 1.78781 33.98281 1.000 90.69649 82 PRO B CA 1
ATOM 1414 C C . PRO B 2 24 ? 24.92251 1.02401 33.06150 1.000 85.54193 82 PRO B C 1
ATOM 1415 O O . PRO B 2 24 ? 25.33147 0.10314 32.34823 1.000 78.18480 82 PRO B O 1
ATOM 1419 N N . VAL B 2 25 ? 23.64795 1.41717 33.08398 1.000 76.56612 83 VAL B N 1
ATOM 1420 C CA . VAL B 2 25 ? 22.63896 0.66060 32.35851 1.000 77.32766 83 VAL B CA 1
ATOM 1421 C C . VAL B 2 25 ? 22.97984 0.63626 30.87931 1.000 74.03915 83 VAL B C 1
ATOM 1422 O O . VAL B 2 25 ? 23.44968 1.62801 30.30543 1.000 82.40612 83 VAL B O 1
ATOM 1426 N N . GLN B 2 26 ? 22.79724 -0.52505 30.26794 1.000 65.49798 84 GLN B N 1
ATOM 1427 C CA . GLN B 2 26 ? 22.94167 -0.68250 28.83170 1.000 69.13890 84 GLN B CA 1
ATOM 1428 C C . GLN B 2 26 ? 21.57235 -0.72055 28.17080 1.000 65.17612 84 GLN B C 1
ATOM 1429 O O . GLN B 2 26 ? 20.54296 -0.84087 28.83248 1.000 71.75612 84 GLN B O 1
ATOM 1435 N N . ASN B 2 27 ? 21.57435 -0.60623 26.84504 1.000 60.12912 85 ASN B N 1
ATOM 1436 C CA . ASN B 2 27 ? 20.35240 -0.63760 26.04350 1.000 57.32612 85 ASN B CA 1
ATOM 1437 C C . ASN B 2 27 ? 19.33152 0.36298 26.57235 1.000 64.18612 85 ASN B C 1
ATOM 1438 O O . ASN B 2 27 ? 18.14794 0.05910 26.73601 1.000 63.78612 85 ASN B O 1
ATOM 1443 N N . ALA B 2 28 ? 19.81698 1.57222 26.86138 1.000 59.91612 86 ALA B N 1
ATOM 1444 C CA . ALA B 2 28 ? 18.93046 2.65392 27.26881 1.000 67.04612 86 ALA B CA 1
ATOM 1445 C C . ALA B 2 28 ? 17.89347 2.94710 26.20042 1.000 60.52684 86 ALA B C 1
ATOM 1446 O O . ALA B 2 28 ? 16.78115 3.38041 26.51853 1.000 71.16612 86 ALA B O 1
ATOM 1448 N N . GLU B 2 29 ? 18.23564 2.70108 24.93538 1.000 66.79612 87 GLU B N 1
ATOM 1449 C CA . GLU B 2 29 ? 17.29186 2.90351 23.84360 1.000 71.68779 87 GLU B CA 1
ATOM 1450 C C . GLU B 2 29 ? 16.06077 2.01885 24.00159 1.000 69.51612 87 GLU B C 1
ATOM 1451 O O . GLU B 2 29 ? 14.93125 2.51771 24.06575 1.000 65.81375 87 GLU B O 1
ATOM 1457 N N . GLY B 2 30 ? 16.25550 0.69820 24.06027 1.000 67.82612 88 GLY B N 1
ATOM 1458 C CA . GLY B 2 30 ? 15.11457 -0.17683 24.25979 1.000 67.94612 88 GLY B CA 1
ATOM 1459 C C . GLY B 2 30 ? 14.39816 0.08153 25.56071 1.000 63.59000 88 GLY B C 1
ATOM 1460 O O . GLY B 2 30 ? 13.21948 -0.24972 25.71089 1.000 65.27612 88 GLY B O 1
ATOM 1461 N N . ARG B 2 31 ? 15.07837 0.70548 26.48649 1.000 59.36009 89 ARG B N 1
ATOM 1462 C CA . ARG B 2 31 ? 14.58684 0.90941 27.82628 1.000 61.52612 89 ARG B CA 1
ATOM 1463 C C . ARG B 2 31 ? 13.67257 2.13235 27.90031 1.000 63.86105 89 ARG B C 1
ATOM 1464 O O . ARG B 2 31 ? 12.66540 2.10995 28.62533 1.000 55.97612 89 ARG B O 1
ATOM 1472 N N . GLU B 2 32 ? 13.97948 3.17707 27.11268 1.000 67.84156 90 GLU B N 1
ATOM 1473 C CA . GLU B 2 32 ? 13.05293 4.29179 26.91430 1.000 72.45745 90 GLU B CA 1
ATOM 1474 C C . GLU B 2 32 ? 11.83455 3.86232 26.11679 1.000 62.85311 90 GLU B C 1
ATOM 1475 O O . GLU B 2 32 ? 10.74158 4.40733 26.30871 1.000 60.40612 90 GLU B O 1
ATOM 1481 N N . ARG B 2 33 ? 12.00854 2.89892 25.21137 1.000 51.53291 91 ARG B N 1
ATOM 1482 C CA . ARG B 2 33 ? 10.87401 2.31021 24.50365 1.000 63.76826 91 ARG B CA 1
ATOM 1483 C C . ARG B 2 33 ? 9.87953 1.69498 25.48056 1.000 58.68612 91 ARG B C 1
ATOM 1484 O O . ARG B 2 33 ? 8.68191 1.99140 25.43611 1.000 65.55612 91 ARG B O 1
ATOM 1492 N N . LEU B 2 34 ? 10.36636 0.82663 26.36881 1.000 56.46612 92 LEU B N 1
ATOM 1493 C CA . LEU B 2 34 ? 9.48999 0.18488 27.33850 1.000 58.63237 92 LEU B CA 1
ATOM 1494 C C . LEU B 2 34 ? 8.79268 1.21631 28.20806 1.000 53.33612 92 LEU B C 1
ATOM 1495 O O . LEU B 2 34 ? 7.58235 1.13765 28.43204 1.000 56.70612 92 LEU B O 1
ATOM 1500 N N . MET B 2 35 ? 9.54152 2.19144 28.71370 1.000 58.97991 93 MET B N 1
ATOM 1501 C CA . MET B 2 35 ? 8.90959 3.19420 29.54892 1.000 64.74612 93 MET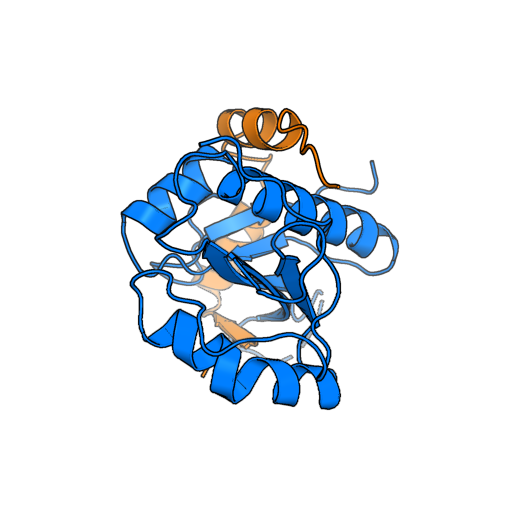 B CA 1
ATOM 1502 C C . MET B 2 35 ? 7.89594 4.02113 28.77711 1.000 60.86362 93 MET B C 1
ATOM 1503 O O . MET B 2 35 ? 7.00652 4.61742 29.39198 1.000 65.34612 93 MET B O 1
ATOM 1508 N N . ALA B 2 36 ? 7.97566 4.03547 27.44750 1.000 63.92551 94 ALA B N 1
ATOM 1509 C CA . ALA B 2 36 ? 7.03194 4.81263 26.66321 1.000 56.33279 94 ALA B CA 1
ATOM 1510 C C . ALA B 2 36 ? 5.73911 4.06494 26.37600 1.000 72.33612 94 ALA B C 1
ATOM 1511 O O . ALA B 2 36 ? 4.77923 4.68335 25.90178 1.000 69.66612 94 ALA B O 1
ATOM 1513 N N . VAL B 2 37 ? 5.69521 2.76121 26.64295 1.000 64.53612 95 VAL B N 1
ATOM 1514 C CA . VAL B 2 37 ? 4.50046 1.97418 26.38466 1.000 58.28612 95 VAL B CA 1
ATOM 1515 C C . VAL B 2 37 ? 3.39086 2.41841 27.32733 1.000 64.09551 95 VAL B C 1
ATOM 1516 O O . VAL B 2 37 ? 3.57351 2.47008 28.55217 1.000 57.87612 95 VAL B O 1
ATOM 1520 N N . LYS B 2 38 ? 2.23509 2.75244 26.76205 1.000 66.79612 96 LYS B N 1
ATOM 1521 C CA . LYS B 2 38 ? 1.07277 3.16749 27.54738 1.000 67.04560 96 LYS B CA 1
ATOM 1522 C C . LYS B 2 38 ? -0.06388 2.19403 27.27502 1.000 68.26609 96 LYS B C 1
ATOM 1523 O O . LYS B 2 38 ? -0.73205 2.29652 26.23341 1.000 75.20612 96 LYS B O 1
ATOM 1525 N N . PRO B 2 39 ? -0.29513 1.21235 28.14592 1.000 74.08040 97 PRO B N 1
ATOM 1526 C CA . PRO B 2 39 ? -1.34815 0.22661 27.87722 1.000 67.68612 97 PRO B CA 1
ATOM 1527 C C . PRO B 2 39 ? -2.73018 0.84049 27.99775 1.000 66.53677 97 PRO B C 1
ATOM 1528 O O . PRO B 2 39 ? -2.92723 1.87441 28.63663 1.000 64.12755 97 PRO B O 1
ATOM 1532 N N . GLU B 2 40 ? -3.69523 0.18362 27.35815 1.000 55.76745 98 GLU B N 1
ATOM 1533 C CA . GLU B 2 40 ? -5.09026 0.60351 27.41307 1.000 69.85438 98 GLU B CA 1
ATOM 1534 C C . GLU B 2 40 ? -5.97513 -0.51794 27.93811 1.000 65.20703 98 GLU B C 1
ATOM 1535 O O . GLU B 2 40 ? -6.87664 -0.99858 27.24367 1.000 63.18612 98 GLU B O 1
ATOM 1541 N N . TRP B 2 41 ? -5.71990 -0.92911 29.17014 1.000 57.03612 99 TRP B N 1
ATOM 1542 C CA . TRP B 2 41 ? -6.47790 -2.00768 29.76481 1.000 61.04642 99 TRP B CA 1
ATOM 1543 C C . TRP B 2 41 ? -7.92362 -1.58769 29.99714 1.000 68.57612 99 TRP B C 1
ATOM 1544 O O . TRP B 2 41 ? -8.22774 -0.40980 30.19242 1.000 71.60612 99 TRP B O 1
ATOM 1555 N N . LYS B 2 42 ? -8.81488 -2.57504 29.99752 1.000 63.55407 100 LYS B N 1
ATOM 1556 C CA . LYS B 2 42 ? -10.23298 -2.34106 30.25486 1.000 69.16512 100 LYS B CA 1
ATOM 1557 C C . LYS B 2 42 ? -10.69075 -3.00883 31.55875 1.000 79.95077 100 LYS B C 1
ATOM 1558 O O . LYS B 2 42 ? -9.89533 -3.61166 32.28712 1.000 78.97612 100 LYS B O 1
#

InterPro domains:
  IPR000182 GNAT domain [PF13673] (25-149)
  IPR016181 Acyl-CoA N-acyltransferase [SSF55729] (29-155)

Organism: Shigella flexneri (NCBI:txid623)

Secondary structure (DSSP, 8-state):
----BPPPEE--TTSB-TT---S-HHHHHHHHHTHHHHHHTTS-EEEEEEBTTS-BEEEEEEEEEEEEEES----SEEEEEEEEEEE-GGGTTSSHHHHHHHHHHHHHHHHTTTS---EEEEE--SHHHHHHHHHTT-EE-SS-TTEEEEE--S--/----EEEE-HHHHHHHHHHHHSPPS-HHHHHHHHH------

Radius of gyration: 16.73 Å; Cα contacts (8 Å, |Δi|>4): 345; chains: 2; bounding box: 52×34×36 Å

Foldseek 3Di:
DDWDKDDWDWDDPQADLVVFDQPDVVQSCCSVPPRVVCVVVVQKTKIFMATPPHSHTFWIWIKGKDFCADDDDVRTAIAIEREDTGGGPVDPPPCVRVVNVVVVVVVVQVVCVVPPHFKYKYFQPDVVSVVVCVVPAWDQDPPDRRMTIHTHDPND/DDDDDDDDDPVVVVVVVVVVPDPDPPVVVVVVVVPDDDDDD

Solvent-accessible surface area: 10278 Å² total; per-residue (Å²): 122,150,42,46,1,38,45,17,47,74,4,66,131,134,26,85,32,131,60,1,69,10,56,41,128,96,28,5,95,18,0,81,48,51,0,34,125,14,5,135,131,119,35,6,80,0,18,1,0,4,54,76,139,63,67,53,0,2,0,0,0,3,20,19,97,7,34,0,15,50,72,133,181,124,83,62,1,44,1,6,10,2,33,36,26,7,13,0,69,92,4,123,85,69,23,4,18,81,29,0,0,2,27,0,1,79,78,0,59,92,66,24,75,140,87,56,17,67,0,0,0,0,64,1,98,63,119,113,23,57,60,58,17,67,131,11,0,2,23,70,5,48,10,26,114,69,0,0,6,6,40,15,80,127,151,214,138,40,106,70,96,9,100,5,66,66,136,97,24,85,49,0,51,83,33,0,121,32,120,55,88,47,44,126,0,25,113,80,0,89,80,16,80,46,114,57,118

B-factor: mean 62.62, std 19.21, range [31.22, 166.53]

Sequence (197 aa):
MEINVTAPALLTDEHILQPFDCGNEVLSNWLRGRAMKNQMLNASRTFVICLEDTLRIVGYYSLATGSVTHAELPNPVPVVLLGRLAVDVCTRGHGFGKWLLSDAIHRVVNLADQVGIKAVMVHHAIDDDARAFYERFGFVQSVVAPNTLFYKVLEHHASQRLFVLDNERYDSFITQLEAPVQNAEGRERLMAVKPEWK

Nearest PDB structures (foldseek):
  7f36-assembly1_D  TM=9.578E-01  e=2.160E-18  Salmonella enterica subsp. enterica serovar Typhimurium str. LT2
  7ak8-assembly1_B  TM=9.722E-01  e=2.907E-18  Salmonella enterica subsp. enterica serovar Typhimurium
  7ak8-assembly1_A  TM=9.760E-01  e=5.588E-18  Salmonella enterica subsp. enterica serovar Typhimurium
  7ak7-assembly1_B  TM=9.531E-01  e=1.012E-17  Salmonella enterica subsp. enterica serovar Typhimurium
  7ak7-assembly1_A  TM=9.470E-01  e=1.284E-17  Salmonella enterica subsp. enterica serovar Typhimurium